Protein AF-A0A1U7DHH0-F1 (afdb_monomer)

Structure (mmCIF, N/CA/C/O backbone):
data_AF-A0A1U7DHH0-F1
#
_entry.id   AF-A0A1U7DHH0-F1
#
loop_
_atom_site.group_PDB
_atom_site.id
_atom_site.type_symbol
_atom_site.label_atom_id
_atom_site.label_alt_id
_atom_site.label_comp_id
_atom_site.label_asym_id
_atom_site.label_entity_id
_atom_site.label_seq_id
_atom_site.pdbx_PDB_ins_code
_atom_site.Cartn_x
_atom_site.Cartn_y
_atom_site.Cartn_z
_atom_site.occupancy
_atom_site.B_iso_or_equiv
_atom_site.auth_seq_id
_atom_site.auth_comp_id
_atom_site.auth_asym_id
_atom_site.auth_atom_id
_atom_site.pdbx_PDB_model_num
ATOM 1 N N . MET A 1 1 ? -44.866 67.183 49.967 1.00 45.03 1 MET A N 1
ATOM 2 C CA . MET A 1 1 ? -45.969 67.149 50.948 1.00 45.03 1 MET A CA 1
ATOM 3 C C . MET A 1 1 ? -46.987 66.141 50.447 1.00 45.03 1 MET A C 1
ATOM 5 O O . MET A 1 1 ? -47.555 66.334 49.383 1.00 45.03 1 MET A O 1
ATOM 9 N N . PHE A 1 2 ? -47.069 65.003 51.132 1.00 46.22 2 PHE A N 1
ATOM 10 C CA . PHE A 1 2 ? -47.990 63.903 50.854 1.00 46.22 2 PHE A CA 1
ATOM 11 C C . PHE A 1 2 ? -49.426 64.317 51.168 1.00 46.22 2 PHE A C 1
ATOM 13 O O . PHE A 1 2 ? -49.644 64.820 52.263 1.00 46.22 2 PHE A O 1
ATOM 20 N N . LEU A 1 3 ? -50.388 63.959 50.316 1.00 52.97 3 LEU A N 1
ATOM 21 C CA . LEU A 1 3 ? -51.712 63.544 50.780 1.00 52.97 3 LEU A CA 1
ATOM 22 C C . LEU A 1 3 ? -52.193 62.348 49.948 1.00 52.97 3 LEU A C 1
ATOM 24 O O . LEU A 1 3 ? -52.544 62.456 48.778 1.00 52.97 3 LEU A O 1
ATOM 28 N N . ARG A 1 4 ? -52.144 61.186 50.604 1.00 50.25 4 ARG A N 1
ATOM 29 C CA . ARG A 1 4 ? -52.955 60.000 50.317 1.00 50.25 4 ARG A CA 1
ATOM 30 C C . ARG A 1 4 ? -54.426 60.328 50.605 1.00 50.25 4 ARG A C 1
ATOM 32 O O . ARG A 1 4 ? -54.656 61.108 51.520 1.00 50.25 4 ARG A O 1
ATOM 39 N N . PHE A 1 5 ? -55.364 59.676 49.913 1.00 51.66 5 PHE A N 1
ATOM 40 C CA . PHE A 1 5 ? -56.615 59.066 50.428 1.00 51.66 5 PHE A CA 1
ATOM 41 C C . PHE A 1 5 ? -57.449 58.591 49.213 1.00 51.66 5 PHE A C 1
ATOM 43 O O . PHE A 1 5 ? -57.842 59.400 48.384 1.00 51.66 5 PHE A O 1
ATOM 50 N N . THR A 1 6 ? -57.372 57.305 48.850 1.00 48.75 6 THR A N 1
ATOM 51 C CA . THR A 1 6 ? -58.311 56.201 49.174 1.00 48.75 6 THR A CA 1
ATOM 52 C C . THR A 1 6 ? -59.672 56.282 48.473 1.00 48.75 6 THR A C 1
ATOM 54 O O . THR A 1 6 ? -60.487 57.160 48.724 1.00 48.75 6 THR A O 1
ATOM 57 N N . ALA A 1 7 ? -59.950 55.272 47.649 1.00 57.22 7 ALA A N 1
ATOM 58 C CA . ALA A 1 7 ? -61.298 54.859 47.276 1.00 57.22 7 ALA A CA 1
ATOM 59 C C . ALA A 1 7 ? -61.337 53.318 47.153 1.00 57.22 7 ALA A C 1
ATOM 61 O O . ALA A 1 7 ? -60.283 52.703 46.972 1.00 57.22 7 ALA A O 1
ATOM 62 N N . PRO A 1 8 ? -62.510 52.694 47.364 1.00 56.22 8 PRO A N 1
ATOM 63 C CA . PRO A 1 8 ? -62.629 51.496 48.188 1.00 56.22 8 PRO A CA 1
ATOM 64 C C . PRO A 1 8 ? -62.749 50.173 47.424 1.00 56.22 8 PRO A C 1
ATOM 66 O O . PRO A 1 8 ? -62.914 50.106 46.210 1.00 56.22 8 PRO A O 1
ATOM 69 N N . ALA A 1 9 ? -62.682 49.121 48.236 1.00 56.12 9 ALA A N 1
ATOM 70 C CA . ALA A 1 9 ? -62.829 47.715 47.922 1.00 56.12 9 ALA A CA 1
ATOM 71 C C . ALA A 1 9 ? -64.117 47.355 47.162 1.00 56.12 9 ALA A C 1
ATOM 73 O O . ALA A 1 9 ? -65.215 47.763 47.534 1.00 56.12 9 ALA A O 1
ATOM 74 N N . GLY A 1 10 ? -63.963 46.460 46.186 1.00 44.56 10 GLY A N 1
ATOM 75 C CA . GLY A 1 10 ? -65.013 45.569 45.707 1.00 44.56 10 GLY A CA 1
ATOM 76 C C . GLY A 1 10 ? -64.486 44.135 45.711 1.00 44.56 10 GLY A C 1
ATOM 77 O O . GLY A 1 10 ? -63.649 43.780 44.886 1.00 44.56 10 GLY A O 1
ATOM 78 N N . THR A 1 11 ? -64.940 43.323 46.664 1.00 58.44 11 THR A N 1
ATOM 79 C CA . THR A 1 11 ? -64.734 41.862 46.710 1.00 58.44 11 THR A CA 1
ATOM 80 C C . THR A 1 11 ? -65.962 41.138 46.109 1.00 58.44 11 THR A C 1
ATOM 82 O O . THR A 1 11 ? -66.977 41.784 45.850 1.00 58.44 11 THR A O 1
ATOM 85 N N . PRO A 1 12 ? -65.892 39.826 45.794 1.00 63.56 12 PRO A N 1
ATOM 86 C CA . PRO A 1 12 ? -66.401 39.233 44.557 1.00 63.56 12 PRO A CA 1
ATOM 87 C C . PRO A 1 12 ? -67.735 38.487 44.773 1.00 63.56 12 PRO A C 1
ATOM 89 O O . PRO A 1 12 ? -68.210 38.382 45.905 1.00 63.56 12 PRO A O 1
ATOM 92 N N . PRO A 1 13 ? -68.318 37.860 43.733 1.00 58.38 13 PRO A N 1
ATOM 93 C CA . PRO A 1 13 ? -68.341 36.395 43.827 1.00 58.38 13 PRO A CA 1
ATOM 94 C C . PRO A 1 13 ? -68.265 35.607 42.502 1.00 58.38 13 PRO A C 1
ATOM 96 O O . PRO A 1 13 ? -68.936 35.888 41.517 1.00 58.38 13 PRO A O 1
ATOM 99 N N . LYS A 1 14 ? -67.485 34.519 42.577 1.00 57.88 14 LYS A N 1
ATOM 100 C CA . LYS A 1 14 ? -67.793 33.128 42.183 1.00 57.88 14 LYS A CA 1
ATOM 101 C C . LYS A 1 14 ? -68.761 32.940 41.003 1.00 57.88 14 LYS A C 1
ATOM 103 O O . LYS A 1 14 ? -69.962 32.761 41.183 1.00 57.88 14 LYS A O 1
ATOM 108 N N . GLY A 1 15 ? -68.191 32.820 39.805 1.00 44.34 15 GLY A N 1
ATOM 109 C CA . GLY A 1 15 ? -68.896 32.440 38.584 1.00 44.34 15 GLY A CA 1
ATOM 110 C C . GLY A 1 15 ? -68.271 31.223 37.908 1.00 44.34 15 GLY A C 1
ATOM 111 O O . GLY A 1 15 ? -67.458 31.370 37.012 1.00 44.34 15 GLY A O 1
ATOM 112 N N . ARG A 1 16 ? -68.698 30.038 38.355 1.00 64.12 16 ARG A N 1
ATOM 113 C CA . ARG A 1 16 ? -68.817 28.777 37.599 1.00 64.12 16 ARG A CA 1
ATOM 114 C C . ARG A 1 16 ? -67.589 28.311 36.808 1.00 64.12 16 ARG A C 1
ATOM 116 O O . ARG A 1 16 ? -67.366 28.687 35.664 1.00 64.12 16 ARG A O 1
ATOM 123 N N . LEU A 1 17 ? -66.918 27.338 37.423 1.00 57.94 17 LEU A N 1
ATOM 124 C CA . LEU A 1 17 ? -66.158 26.265 36.792 1.00 57.94 17 LEU A CA 1
ATOM 125 C C . LEU A 1 17 ? -66.818 25.854 35.457 1.00 57.94 17 LEU A C 1
ATOM 127 O O . LEU A 1 17 ? -67.829 25.154 35.431 1.00 57.94 17 LEU A O 1
ATOM 131 N N . ARG A 1 18 ? -66.271 26.342 34.345 1.00 56.56 18 ARG A N 1
ATOM 132 C CA . ARG A 1 18 ? -66.485 25.765 33.023 1.00 56.56 18 ARG A CA 1
ATOM 133 C C . ARG A 1 18 ? -65.190 25.064 32.688 1.00 56.56 18 ARG A C 1
ATOM 135 O O . ARG A 1 18 ? -64.161 25.698 32.488 1.00 56.56 18 ARG A O 1
ATOM 142 N N . THR A 1 19 ? -65.267 23.746 32.721 1.00 53.94 19 THR A N 1
ATOM 143 C CA . THR A 1 19 ? -64.305 22.798 32.181 1.00 53.94 19 THR A CA 1
ATOM 144 C C . THR A 1 19 ? -63.959 23.179 30.741 1.00 53.94 19 THR A C 1
ATOM 146 O O . THR A 1 19 ? -64.558 22.673 29.797 1.00 53.94 19 THR A O 1
ATOM 149 N N . ALA A 1 20 ? -63.008 24.091 30.554 1.00 49.97 20 ALA A N 1
ATOM 150 C CA . ALA A 1 20 ? -62.253 24.184 29.317 1.00 49.97 20 ALA A CA 1
ATOM 151 C C . ALA A 1 20 ? -61.147 23.137 29.432 1.00 49.97 20 ALA A C 1
ATOM 153 O O . ALA A 1 20 ? -60.025 23.394 29.864 1.00 49.97 20 ALA A O 1
ATOM 154 N N . ALA A 1 21 ? -61.570 21.907 29.168 1.00 51.12 21 ALA A N 1
ATOM 155 C CA . ALA A 1 21 ? -60.711 20.781 28.914 1.00 51.12 21 ALA A CA 1
ATOM 156 C C . ALA A 1 21 ? -59.601 21.178 27.925 1.00 51.12 21 ALA A C 1
ATOM 158 O O . ALA A 1 21 ? -59.876 21.734 26.867 1.00 51.12 21 ALA A O 1
ATOM 159 N N . LEU A 1 22 ? -58.369 20.827 28.297 1.00 54.75 22 LEU A N 1
ATOM 160 C CA . LEU A 1 22 ? -57.349 20.299 27.390 1.00 54.75 22 LEU A CA 1
ATOM 161 C C . LEU A 1 22 ? -57.005 21.172 26.169 1.00 54.75 22 LEU A C 1
ATOM 163 O O . LEU A 1 22 ? -57.346 20.848 25.039 1.00 54.75 22 LEU A O 1
ATOM 167 N N . ALA A 1 23 ? -56.202 22.214 26.381 1.00 49.72 23 ALA A N 1
ATOM 168 C CA . ALA A 1 23 ? -55.365 22.792 25.321 1.00 49.72 23 ALA A CA 1
ATOM 169 C C . ALA A 1 23 ? -53.907 22.967 25.786 1.00 49.72 23 ALA A C 1
ATOM 171 O O . ALA A 1 23 ? -53.238 23.936 25.451 1.00 49.72 23 ALA A O 1
ATOM 172 N N . ALA A 1 24 ? -53.415 22.030 26.598 1.00 52.84 24 ALA A N 1
ATOM 173 C CA . ALA A 1 24 ? -52.029 21.993 27.064 1.00 52.84 24 ALA A CA 1
ATOM 174 C C . ALA A 1 24 ? -51.477 20.565 26.955 1.00 52.84 24 ALA A C 1
ATOM 176 O O . ALA A 1 24 ? -51.037 19.990 27.943 1.00 52.84 24 ALA A O 1
ATOM 177 N N . ALA A 1 25 ? -51.597 19.940 25.780 1.00 54.53 25 ALA A N 1
ATOM 178 C CA . ALA A 1 25 ? -51.195 18.540 25.628 1.00 54.53 25 ALA A CA 1
ATOM 179 C C . ALA A 1 25 ? -50.726 18.137 24.219 1.00 54.53 25 ALA A C 1
ATOM 181 O O . ALA A 1 25 ? -50.877 16.978 23.875 1.00 54.53 25 ALA A O 1
ATOM 182 N N . PHE A 1 26 ? -50.167 19.033 23.393 1.00 52.91 26 PHE A N 1
ATOM 183 C CA . PHE A 1 26 ? -49.566 18.630 22.101 1.00 52.91 26 PHE A CA 1
ATOM 184 C C . PHE A 1 26 ? -48.414 19.546 21.638 1.00 52.91 26 PHE A C 1
ATOM 186 O O . PHE A 1 26 ? -48.310 19.887 20.467 1.00 52.91 26 PHE A O 1
ATOM 193 N N . ALA A 1 27 ? -47.528 19.968 22.545 1.00 53.28 27 ALA A N 1
ATOM 194 C CA . ALA A 1 27 ? -46.330 20.741 22.175 1.00 53.28 27 ALA A CA 1
ATOM 195 C C . ALA A 1 27 ? -45.009 20.091 22.629 1.00 53.28 27 ALA A C 1
ATOM 197 O O . ALA A 1 27 ? -43.993 20.770 22.722 1.00 53.28 27 ALA A O 1
ATOM 198 N N . LEU A 1 28 ? -45.011 18.789 22.939 1.00 55.59 28 LEU A N 1
ATOM 199 C CA . LEU A 1 28 ? -43.830 18.079 23.443 1.00 55.59 28 LEU A CA 1
ATOM 200 C C . LEU A 1 28 ? -43.868 16.594 23.009 1.00 55.59 28 LEU A C 1
ATOM 202 O O . LEU A 1 28 ? -44.179 15.726 23.818 1.00 55.59 28 LEU A O 1
ATOM 206 N N . PRO A 1 29 ? -43.695 16.287 21.707 1.00 49.09 29 PRO A N 1
ATOM 207 C CA . PRO A 1 29 ? -42.546 15.449 21.354 1.00 49.09 29 PRO A CA 1
ATOM 208 C C . PRO A 1 29 ? -42.074 15.728 19.914 1.00 49.09 29 PRO A C 1
ATOM 210 O O . PRO A 1 29 ? -42.371 14.976 18.995 1.00 49.09 29 PRO A O 1
ATOM 213 N N . ALA A 1 30 ? -41.354 16.823 19.686 1.00 52.81 30 ALA A N 1
ATOM 214 C CA . ALA A 1 30 ? -40.707 17.085 18.390 1.00 52.81 30 ALA A CA 1
ATOM 215 C C . ALA A 1 30 ? -39.191 17.316 18.529 1.00 52.81 30 ALA A C 1
ATOM 217 O O . ALA A 1 30 ? -38.559 17.848 17.625 1.00 52.81 30 ALA A O 1
ATOM 218 N N . LEU A 1 31 ? -38.602 16.929 19.669 1.00 53.88 31 LEU A N 1
ATOM 219 C CA . LEU A 1 31 ? -37.204 17.215 20.020 1.00 53.88 31 LEU A CA 1
ATOM 220 C C . LEU A 1 31 ? -36.365 15.948 20.284 1.00 53.88 31 LEU A C 1
ATOM 222 O O . LEU A 1 31 ? -35.416 15.989 21.058 1.00 53.88 31 LEU A O 1
ATOM 226 N N . VAL A 1 32 ? -36.718 14.805 19.684 1.00 59.38 32 VAL A N 1
ATOM 227 C CA . VAL A 1 32 ? -35.949 13.546 19.813 1.00 59.38 32 VAL A CA 1
ATOM 228 C C . VAL A 1 32 ? -35.805 12.867 18.444 1.00 59.38 32 VAL A C 1
ATOM 230 O O . VAL A 1 32 ? -36.127 11.698 18.282 1.00 59.38 32 VAL A O 1
ATOM 233 N N . ALA A 1 33 ? -35.398 13.615 17.415 1.00 59.53 33 ALA A N 1
ATOM 234 C CA . ALA A 1 33 ? -35.238 13.070 16.057 1.00 59.53 33 ALA A CA 1
ATOM 235 C C . ALA A 1 33 ? -33.886 13.393 15.396 1.00 59.53 33 ALA A C 1
ATOM 237 O O . ALA A 1 33 ? -33.727 13.171 14.202 1.00 59.53 33 ALA A O 1
ATOM 238 N N . GLY A 1 34 ? -32.896 13.902 16.134 1.00 60.69 34 GLY A N 1
ATOM 239 C CA . GLY A 1 34 ? -31.612 14.265 15.533 1.00 60.69 34 GLY A CA 1
ATOM 240 C C . GLY A 1 34 ? -30.454 14.144 16.505 1.00 60.69 34 GLY A C 1
ATOM 241 O O . GLY A 1 34 ? -30.115 15.132 17.139 1.00 60.69 34 GLY A O 1
ATOM 242 N N . ALA A 1 35 ? -29.873 12.946 16.633 1.00 60.53 35 ALA A N 1
ATOM 243 C CA . ALA A 1 35 ? -28.523 12.762 17.189 1.00 60.53 35 ALA A CA 1
ATOM 244 C C . ALA A 1 35 ? -27.926 11.350 16.983 1.00 60.53 35 ALA A C 1
ATOM 246 O O . ALA A 1 35 ? -26.989 10.994 17.687 1.00 60.53 35 ALA A O 1
ATOM 247 N N . PHE A 1 36 ? -28.410 10.527 16.045 1.00 60.41 36 PHE A N 1
ATOM 248 C CA . PHE A 1 36 ? -27.700 9.288 15.682 1.00 60.41 36 PHE A CA 1
ATOM 249 C C . PHE A 1 36 ? -26.720 9.561 14.532 1.00 60.41 36 PHE A C 1
ATOM 251 O O . PHE A 1 36 ? -26.850 9.024 13.439 1.00 60.41 36 PHE A O 1
ATOM 258 N N . ALA A 1 37 ? -25.747 10.440 14.775 1.00 61.47 37 ALA A N 1
ATOM 259 C CA . ALA A 1 37 ? -24.496 10.430 14.027 1.00 61.47 37 ALA A CA 1
ATOM 260 C C . ALA A 1 37 ? -23.513 9.627 14.884 1.00 61.47 37 ALA A C 1
ATOM 262 O O . ALA A 1 37 ? -22.928 10.155 15.829 1.00 61.47 37 ALA A O 1
ATOM 263 N N . GLY A 1 38 ? -23.437 8.317 14.638 1.00 63.62 38 GLY A N 1
ATOM 264 C CA . GLY A 1 38 ? -22.394 7.489 15.237 1.00 63.62 38 GLY A CA 1
ATOM 265 C C . GLY A 1 38 ? -21.012 7.964 14.772 1.00 63.62 38 GLY A C 1
ATOM 266 O O . GLY A 1 38 ? -20.922 8.619 13.730 1.00 63.62 38 GLY A O 1
ATOM 267 N N . PRO A 1 39 ? -19.939 7.676 15.526 1.00 60.75 39 PRO A N 1
ATOM 268 C CA . PRO A 1 39 ? -18.590 7.959 15.057 1.00 60.75 39 PRO A CA 1
ATOM 269 C C . PRO A 1 39 ? -18.374 7.246 13.718 1.00 60.75 39 PRO A C 1
ATOM 271 O O . PRO A 1 39 ? -18.567 6.034 13.630 1.00 60.75 39 PRO A O 1
ATOM 274 N N . ALA A 1 40 ? -18.010 8.000 12.678 1.00 67.12 40 ALA A N 1
ATOM 275 C CA . ALA A 1 40 ? -17.499 7.409 11.451 1.00 67.12 40 ALA A CA 1
ATOM 276 C C . ALA A 1 40 ? -16.214 6.664 11.828 1.00 67.12 40 ALA A C 1
ATOM 278 O O . ALA A 1 40 ? -15.296 7.265 12.389 1.00 67.12 40 ALA A O 1
ATOM 279 N N . ALA A 1 41 ? -16.196 5.347 11.628 1.00 70.12 41 ALA A N 1
ATOM 280 C CA . ALA A 1 41 ? -14.979 4.575 11.799 1.00 70.12 41 ALA A CA 1
ATOM 281 C C . ALA A 1 41 ? -13.964 5.058 10.758 1.00 70.12 41 ALA A C 1
ATOM 283 O O . ALA A 1 41 ? -14.327 5.236 9.597 1.00 70.12 41 ALA A O 1
ATOM 284 N N . ALA A 1 42 ? -12.728 5.294 11.197 1.00 76.94 42 ALA A N 1
ATOM 285 C CA . ALA A 1 42 ? -11.645 5.687 10.311 1.00 76.94 42 ALA A CA 1
ATOM 286 C C . ALA A 1 42 ? -11.429 4.610 9.237 1.00 76.94 42 ALA A C 1
ATOM 288 O O . ALA A 1 42 ? -11.314 3.424 9.567 1.00 76.94 42 ALA A O 1
ATOM 289 N N . GLU A 1 43 ? -11.388 5.008 7.969 1.00 88.69 43 GLU A N 1
ATOM 290 C CA . GLU A 1 43 ? -11.302 4.084 6.842 1.00 88.69 43 GLU A CA 1
ATOM 291 C C . GLU A 1 43 ? -9.847 3.648 6.631 1.00 88.69 43 GLU A C 1
ATOM 293 O O . GLU A 1 43 ? -8.977 4.459 6.297 1.00 88.69 43 GLU A O 1
ATOM 298 N N . ILE A 1 44 ? -9.584 2.352 6.826 1.00 96.19 44 ILE A N 1
ATOM 299 C CA . ILE A 1 44 ? -8.302 1.723 6.500 1.00 96.19 44 ILE A CA 1
ATOM 300 C C . ILE A 1 44 ? -8.347 1.218 5.062 1.00 96.19 44 ILE A C 1
ATOM 302 O O . ILE A 1 44 ? -9.276 0.518 4.672 1.00 96.19 44 ILE A O 1
ATOM 306 N N . ASN A 1 45 ? -7.323 1.538 4.276 1.00 97.56 45 ASN A N 1
ATOM 307 C CA . ASN A 1 45 ? -7.153 0.995 2.930 1.00 97.56 45 ASN A CA 1
ATOM 308 C C . ASN A 1 45 ? -5.672 0.858 2.564 1.00 97.56 45 ASN A C 1
ATOM 310 O O . ASN A 1 45 ? -4.803 1.520 3.140 1.00 97.56 45 ASN A O 1
ATOM 314 N N . LEU A 1 46 ? -5.387 -0.011 1.594 1.00 98.62 46 LEU A N 1
ATOM 315 C CA . LEU A 1 46 ? -4.073 -0.131 0.974 1.00 98.62 46 LEU A CA 1
ATOM 316 C C . LEU A 1 46 ? -4.091 0.584 -0.382 1.00 98.62 46 LEU A C 1
ATOM 318 O O . LEU A 1 46 ? -4.567 0.050 -1.383 1.00 98.62 46 LEU A O 1
ATOM 322 N N . ALA A 1 47 ? -3.544 1.793 -0.425 1.00 98.44 47 ALA A N 1
ATOM 323 C CA . ALA A 1 47 ? -3.408 2.570 -1.647 1.00 98.44 47 ALA A CA 1
ATOM 324 C C . ALA A 1 47 ? -2.218 2.063 -2.481 1.00 98.44 47 ALA A C 1
ATOM 326 O O . ALA A 1 47 ? -1.066 2.229 -2.086 1.00 98.44 47 ALA A O 1
ATOM 327 N N . MET A 1 48 ? -2.473 1.470 -3.646 1.00 98.62 48 MET A N 1
ATOM 328 C CA . MET A 1 48 ? -1.452 1.133 -4.639 1.00 98.62 48 MET A CA 1
ATOM 329 C C . MET A 1 48 ? -1.324 2.263 -5.659 1.00 98.62 48 MET A C 1
ATO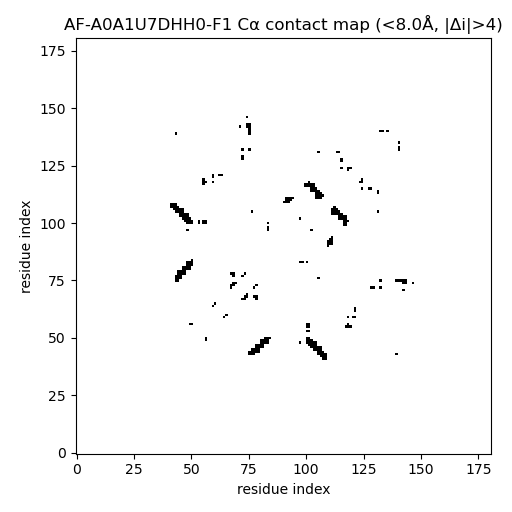M 331 O O . MET A 1 48 ? -2.228 2.498 -6.460 1.00 98.62 48 MET A O 1
ATOM 335 N N . PHE A 1 49 ? -0.177 2.932 -5.650 1.00 98.50 49 PHE A N 1
ATOM 336 C CA . PHE A 1 49 ? 0.219 3.878 -6.684 1.00 98.50 49 PHE A CA 1
ATOM 337 C C . PHE A 1 49 ? 0.959 3.136 -7.795 1.00 98.50 49 PHE A C 1
ATOM 339 O O . PHE A 1 49 ? 1.970 2.467 -7.548 1.00 98.50 49 PHE A O 1
ATOM 346 N N . GLU A 1 50 ? 0.446 3.254 -9.012 1.00 98.25 50 GLU A N 1
ATOM 347 C CA . GLU A 1 50 ? 0.956 2.584 -10.204 1.00 98.25 50 GLU A CA 1
ATOM 348 C C . GLU A 1 50 ? 1.040 3.542 -11.396 1.00 98.25 50 GLU A C 1
ATOM 350 O O . GLU A 1 50 ? 0.612 4.692 -11.329 1.00 98.25 50 GLU A O 1
ATOM 355 N N . GLU A 1 51 ? 1.636 3.072 -12.488 1.00 97.38 51 GLU A N 1
ATOM 356 C CA . GLU A 1 51 ? 1.724 3.808 -13.747 1.00 97.38 51 GLU A CA 1
ATOM 357 C C . GLU A 1 51 ? 1.606 2.855 -14.936 1.00 97.38 51 GLU A C 1
ATOM 359 O O . GLU A 1 51 ? 1.836 1.645 -14.827 1.00 97.38 51 GLU A O 1
ATOM 364 N N . HIS A 1 52 ? 1.278 3.408 -16.101 1.00 96.25 52 HIS A N 1
ATOM 365 C CA . HIS A 1 52 ? 1.216 2.635 -17.333 1.00 96.25 52 HIS A CA 1
ATOM 366 C C . HIS A 1 52 ? 2.603 2.110 -17.752 1.00 96.25 52 HIS A C 1
ATOM 368 O O . HIS A 1 52 ? 3.586 2.846 -17.736 1.00 96.25 52 HIS A O 1
ATOM 374 N N . GLY A 1 53 ? 2.677 0.842 -18.172 1.00 96.44 53 GLY A N 1
ATOM 375 C CA . GLY A 1 53 ? 3.926 0.194 -18.600 1.00 96.44 53 GLY A CA 1
ATOM 376 C C . GLY A 1 53 ? 4.810 -0.319 -17.454 1.00 96.44 53 GLY A C 1
ATOM 377 O O . GLY A 1 53 ? 5.928 -0.780 -17.692 1.00 96.44 53 GLY A O 1
ATOM 378 N N . CYS A 1 54 ? 4.326 -0.265 -16.212 1.00 97.62 54 CYS A N 1
ATOM 379 C CA . CYS A 1 54 ? 5.025 -0.788 -15.044 1.00 97.62 54 CYS A CA 1
ATOM 380 C C . CYS A 1 54 ? 4.978 -2.327 -14.993 1.00 97.62 54 CYS A C 1
ATOM 382 O O . CYS A 1 54 ? 4.026 -2.930 -14.494 1.00 97.62 54 CYS A O 1
ATOM 384 N N . VAL A 1 55 ? 6.061 -2.975 -15.429 1.00 98.12 55 VAL A N 1
ATOM 385 C CA . VAL A 1 55 ? 6.194 -4.448 -15.425 1.00 98.12 55 VAL A CA 1
ATOM 386 C C . VAL A 1 55 ? 6.027 -5.076 -14.034 1.00 98.12 55 VAL A C 1
ATOM 388 O O . VAL A 1 55 ? 5.515 -6.186 -13.901 1.00 98.12 55 VAL A O 1
ATOM 391 N N . TRP A 1 56 ? 6.425 -4.369 -12.973 1.00 98.31 56 TRP A N 1
ATOM 392 C CA . TRP A 1 56 ? 6.284 -4.849 -11.593 1.00 98.31 56 TRP A CA 1
ATOM 393 C C . TRP A 1 56 ? 4.849 -4.733 -11.076 1.00 98.31 56 TRP A C 1
ATOM 395 O O . TRP A 1 56 ? 4.403 -5.586 -10.310 1.00 98.31 56 TRP A O 1
ATOM 405 N N . CYS A 1 57 ? 4.113 -3.721 -11.535 1.00 98.50 57 CYS A N 1
ATOM 406 C CA . CYS A 1 57 ? 2.696 -3.543 -11.245 1.00 98.50 57 CYS A CA 1
ATOM 407 C C . CYS A 1 57 ? 1.897 -4.660 -11.920 1.00 98.50 57 CYS A C 1
ATOM 409 O O . CYS A 1 57 ? 1.092 -5.320 -11.271 1.00 98.50 57 CYS A O 1
ATOM 411 N N . GLU A 1 58 ? 2.190 -4.950 -13.193 1.00 98.44 58 GLU A N 1
ATOM 412 C CA . GLU A 1 58 ? 1.600 -6.078 -13.923 1.00 98.44 58 GLU A CA 1
ATOM 413 C C . GLU A 1 58 ? 1.879 -7.418 -13.237 1.00 98.44 58 GLU A C 1
ATOM 415 O O . GLU A 1 58 ? 0.973 -8.243 -13.096 1.00 98.44 58 GLU A O 1
ATOM 420 N N . LYS A 1 59 ? 3.112 -7.622 -12.757 1.00 98.56 59 LYS A N 1
ATOM 421 C CA . LYS A 1 59 ? 3.475 -8.825 -12.005 1.00 98.56 59 LYS A CA 1
ATOM 422 C C . LYS A 1 59 ? 2.637 -8.965 -10.729 1.00 98.56 59 LYS A C 1
ATOM 424 O O . LYS A 1 59 ? 2.016 -10.008 -10.538 1.00 98.56 59 LYS A O 1
ATOM 429 N N . TRP A 1 60 ? 2.548 -7.914 -9.909 1.00 98.69 60 TRP A N 1
ATOM 430 C CA . TRP A 1 60 ? 1.707 -7.923 -8.703 1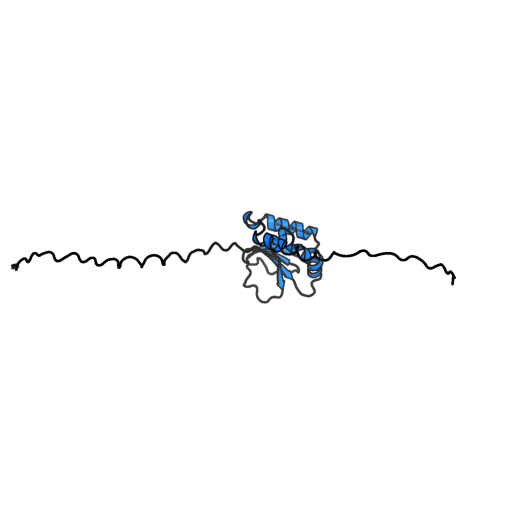.00 98.69 60 TRP A CA 1
ATOM 431 C C . TRP A 1 60 ? 0.229 -8.161 -9.043 1.00 98.69 60 TRP A C 1
ATOM 433 O O . TRP A 1 60 ? -0.440 -8.966 -8.398 1.00 98.69 60 TRP A O 1
ATOM 443 N N . ASN A 1 61 ? -0.279 -7.514 -10.096 1.00 98.44 61 ASN A N 1
ATOM 444 C CA . ASN A 1 61 ? -1.665 -7.649 -10.553 1.00 98.44 61 ASN A CA 1
ATOM 445 C C . ASN A 1 61 ? -1.997 -9.066 -11.032 1.00 98.44 61 ASN A C 1
ATOM 447 O O . ASN A 1 61 ? -3.152 -9.472 -10.952 1.00 98.44 61 ASN A O 1
ATOM 451 N N . LYS A 1 62 ? -1.007 -9.816 -11.522 1.00 98.44 62 LYS A N 1
ATOM 452 C CA . LYS A 1 62 ? -1.164 -11.215 -11.927 1.00 98.44 62 LYS A CA 1
ATOM 453 C C . LYS A 1 62 ? -1.075 -12.178 -10.742 1.00 98.44 62 LYS A C 1
ATOM 455 O O . LYS A 1 62 ? -1.832 -13.142 -10.700 1.00 98.44 62 LYS A O 1
ATOM 460 N N . GLU A 1 63 ? -0.130 -11.946 -9.836 1.00 98.12 63 GLU A N 1
ATOM 461 C CA . GLU A 1 63 ? 0.193 -12.867 -8.739 1.00 98.12 63 GLU A CA 1
ATOM 462 C C . GLU A 1 63 ? -0.735 -12.665 -7.530 1.00 98.12 63 GLU A C 1
ATOM 464 O O . GLU A 1 63 ? -1.316 -13.625 -7.032 1.00 98.12 63 GLU A O 1
ATOM 469 N N . ILE A 1 64 ? -0.940 -11.416 -7.103 1.00 98.56 64 ILE A N 1
ATOM 470 C CA . ILE A 1 64 ? -1.628 -11.070 -5.848 1.00 98.56 64 ILE A CA 1
ATOM 471 C C . ILE A 1 64 ? -3.009 -10.470 -6.092 1.00 98.56 64 ILE A C 1
ATOM 473 O O . ILE A 1 64 ? -3.969 -10.816 -5.404 1.00 98.56 64 ILE A O 1
ATOM 477 N N . GLY A 1 65 ? -3.134 -9.588 -7.088 1.00 98.12 65 GLY A N 1
ATOM 478 C CA . GLY A 1 65 ? -4.372 -8.857 -7.380 1.00 98.12 65 GLY A CA 1
ATOM 479 C C . GLY A 1 65 ? -5.662 -9.700 -7.354 1.00 98.12 65 GLY A C 1
ATOM 480 O O . GLY A 1 65 ? -6.620 -9.282 -6.701 1.00 98.12 65 GLY A O 1
ATOM 481 N N . PRO A 1 66 ? -5.715 -10.897 -7.978 1.00 98.19 66 PRO A N 1
ATOM 482 C CA . PRO A 1 66 ? -6.933 -11.706 -8.038 1.00 98.19 66 PRO A CA 1
ATOM 483 C C . PRO A 1 66 ? -7.330 -12.334 -6.696 1.00 98.19 66 PRO A C 1
ATOM 485 O O . PRO A 1 66 ? -8.503 -12.662 -6.496 1.00 98.19 66 PRO A O 1
ATOM 488 N N . ILE A 1 67 ? -6.367 -12.529 -5.790 1.00 97.81 67 ILE A N 1
ATOM 489 C CA . ILE A 1 67 ? -6.583 -13.182 -4.492 1.00 97.81 67 ILE A CA 1
ATOM 490 C C . ILE A 1 67 ? -6.659 -12.191 -3.331 1.00 97.81 67 ILE A C 1
ATOM 492 O O . ILE A 1 67 ? -7.228 -12.538 -2.303 1.00 97.81 67 ILE A O 1
ATOM 496 N N . TYR A 1 68 ? -6.150 -10.967 -3.496 1.00 98.25 68 TYR A N 1
ATOM 497 C CA . TYR A 1 68 ? -5.974 -9.999 -2.412 1.00 98.25 68 TYR A CA 1
ATOM 498 C C . TYR A 1 68 ? -7.237 -9.786 -1.565 1.00 98.25 68 TYR A C 1
ATOM 500 O O . TYR A 1 68 ? -7.212 -9.992 -0.360 1.00 98.25 68 TYR A O 1
ATOM 508 N N . HIS A 1 69 ? -8.373 -9.474 -2.195 1.00 96.94 69 HIS A N 1
ATOM 509 C CA . HIS A 1 69 ? -9.647 -9.222 -1.501 1.00 96.94 69 HIS A CA 1
ATOM 510 C C . HIS A 1 69 ? -10.201 -10.432 -0.724 1.00 96.94 69 HIS A C 1
ATOM 512 O O . HIS A 1 69 ? -11.132 -10.288 0.065 1.00 96.94 69 HIS A O 1
ATOM 518 N N . LYS A 1 70 ? -9.668 -11.636 -0.962 1.00 96.38 70 LYS A N 1
ATOM 519 C CA . LYS A 1 70 ? -10.096 -12.873 -0.294 1.00 96.38 70 LYS A CA 1
ATOM 520 C C . LYS A 1 70 ? -9.293 -13.147 0.975 1.00 96.38 70 LYS A C 1
ATOM 522 O O . LYS A 1 70 ? -9.750 -13.935 1.807 1.00 96.38 70 LYS A O 1
ATOM 527 N N . THR A 1 71 ? -8.118 -12.534 1.119 1.00 96.50 71 THR A N 1
ATOM 528 C CA . THR A 1 71 ? -7.259 -12.715 2.293 1.00 96.50 71 THR A CA 1
ATOM 529 C C . THR A 1 71 ? -7.752 -11.869 3.458 1.00 96.50 71 THR A C 1
ATOM 531 O O . THR A 1 71 ? -8.569 -10.963 3.288 1.00 96.50 71 THR A O 1
ATOM 534 N N . ASP A 1 72 ? -7.279 -12.166 4.662 1.00 95.94 72 ASP A N 1
ATOM 535 C CA . ASP A 1 72 ? -7.654 -11.378 5.834 1.00 95.94 72 ASP A CA 1
ATOM 536 C C . ASP A 1 72 ? -7.006 -9.990 5.786 1.00 95.94 72 ASP A C 1
ATOM 538 O O . ASP A 1 72 ? -7.659 -8.999 6.109 1.00 95.94 72 ASP A O 1
ATOM 542 N N . GLU A 1 73 ? -5.783 -9.881 5.257 1.00 96.81 73 GLU A N 1
ATOM 543 C CA . GLU A 1 73 ? -5.122 -8.598 5.015 1.00 96.81 73 GLU A CA 1
ATOM 544 C C . GLU A 1 73 ? -5.917 -7.722 4.046 1.00 96.81 73 GLU A C 1
ATOM 546 O O . GLU A 1 73 ? -6.083 -6.534 4.310 1.00 96.81 73 GLU A O 1
ATOM 551 N N . GLY A 1 74 ? -6.432 -8.289 2.949 1.00 96.94 74 GLY A N 1
ATOM 552 C CA . GLY A 1 74 ? -7.221 -7.528 1.980 1.00 96.94 74 GLY A CA 1
ATOM 553 C C . GLY A 1 74 ? -8.616 -7.147 2.472 1.00 96.94 74 GLY A C 1
ATOM 554 O O . GLY A 1 74 ? -9.178 -6.172 1.980 1.00 96.94 74 GLY A O 1
ATOM 555 N N . LYS A 1 75 ? -9.162 -7.863 3.462 1.00 95.75 75 LYS A N 1
ATOM 556 C CA . LYS A 1 75 ? -10.394 -7.458 4.159 1.00 95.75 75 LYS A CA 1
ATOM 557 C C . LYS A 1 75 ? -10.143 -6.339 5.170 1.00 95.75 75 LYS A C 1
ATOM 559 O O . LYS A 1 75 ? -11.003 -5.484 5.343 1.00 95.75 75 LYS A O 1
ATOM 564 N N . ILE A 1 76 ? -8.990 -6.359 5.843 1.00 96.06 76 ILE A N 1
ATOM 565 C CA . ILE A 1 76 ? -8.582 -5.321 6.803 1.00 96.06 76 ILE A CA 1
ATOM 566 C C . ILE A 1 76 ? -8.190 -4.030 6.076 1.00 96.06 76 ILE A C 1
ATOM 568 O O . ILE A 1 76 ? -8.548 -2.942 6.516 1.00 96.06 76 ILE A O 1
ATOM 572 N N . ALA A 1 77 ? -7.455 -4.146 4.971 1.00 97.38 77 ALA A N 1
ATOM 573 C CA . ALA A 1 77 ? -6.981 -3.021 4.178 1.00 97.38 77 ALA A CA 1
ATOM 574 C C . ALA A 1 77 ? -7.371 -3.193 2.700 1.00 97.38 77 ALA A C 1
ATOM 576 O O . ALA A 1 77 ? -6.527 -3.555 1.883 1.00 97.38 77 ALA A O 1
ATOM 577 N N . PRO A 1 78 ? -8.632 -2.921 2.323 1.00 97.31 78 PRO A N 1
ATOM 578 C CA . PRO A 1 78 ? -9.075 -2.997 0.935 1.00 97.31 78 PRO A CA 1
ATOM 579 C C . PRO A 1 78 ? -8.165 -2.215 -0.019 1.00 97.31 78 PRO A C 1
ATOM 581 O O . PRO A 1 78 ? -7.698 -1.117 0.294 1.00 97.31 78 PRO A O 1
ATOM 584 N N . LEU A 1 79 ? -7.895 -2.792 -1.192 1.00 98.31 79 LEU A N 1
ATOM 585 C CA . LEU A 1 79 ? -6.990 -2.196 -2.172 1.00 98.31 79 LEU A CA 1
ATOM 586 C C . LEU A 1 79 ? -7.678 -1.055 -2.925 1.00 98.31 79 LEU A C 1
ATOM 588 O O . LEU A 1 79 ? -8.725 -1.262 -3.538 1.00 98.31 79 LEU A O 1
ATOM 592 N N . VAL A 1 80 ? -7.029 0.105 -2.986 1.00 97.69 80 VAL A N 1
ATOM 593 C CA . VAL A 1 80 ? -7.451 1.234 -3.827 1.00 97.69 80 VAL A CA 1
ATOM 594 C C . VAL A 1 80 ? -6.302 1.635 -4.742 1.00 97.69 80 VAL A C 1
ATOM 596 O O . VAL A 1 80 ? -5.150 1.649 -4.322 1.00 97.69 80 VAL A O 1
ATOM 599 N N . ARG A 1 81 ? -6.591 1.936 -6.009 1.00 97.75 81 ARG A N 1
ATOM 600 C CA . ARG A 1 81 ? -5.568 2.190 -7.033 1.00 97.75 81 ARG A CA 1
ATOM 601 C C . ARG A 1 81 ? -5.524 3.648 -7.437 1.00 97.75 81 ARG A C 1
ATOM 603 O O . ARG A 1 81 ? -6.568 4.262 -7.646 1.00 97.75 81 ARG A O 1
ATOM 610 N N . TYR A 1 82 ? -4.313 4.161 -7.612 1.00 97.56 82 TYR A N 1
ATOM 611 C CA . TYR A 1 82 ? -4.060 5.535 -8.022 1.00 97.56 82 TYR A CA 1
ATOM 612 C C . TYR A 1 82 ? -2.953 5.596 -9.073 1.00 97.56 82 TYR A C 1
ATOM 614 O O . TYR A 1 82 ? -1.998 4.823 -9.033 1.00 97.56 82 TYR A O 1
ATOM 622 N N . ASP A 1 83 ? -3.064 6.556 -9.989 1.00 96.50 83 ASP A N 1
ATOM 623 C CA . ASP A 1 83 ? -1.985 6.890 -10.916 1.00 96.50 83 ASP A CA 1
ATOM 624 C C . ASP A 1 83 ? -0.956 7.779 -10.202 1.00 96.50 83 ASP A C 1
ATOM 626 O O . ASP A 1 83 ? -1.298 8.838 -9.662 1.00 96.50 83 ASP A O 1
ATOM 630 N N . VAL A 1 84 ? 0.312 7.366 -10.210 1.00 96.19 84 VAL A N 1
ATOM 631 C CA . VAL A 1 84 ? 1.425 8.137 -9.638 1.00 96.19 84 VAL A CA 1
ATOM 632 C C . VAL A 1 84 ? 1.583 9.514 -10.307 1.00 96.19 84 VAL A C 1
ATOM 634 O O . VAL A 1 84 ? 2.012 10.478 -9.664 1.00 96.19 84 VAL A O 1
ATOM 637 N N . HIS A 1 85 ? 1.172 9.647 -11.569 1.00 94.75 85 HIS A N 1
ATOM 638 C CA . HIS A 1 85 ? 1.250 10.885 -12.347 1.00 94.75 85 HIS A CA 1
ATOM 639 C C . HIS A 1 85 ? 0.029 11.796 -12.173 1.00 94.75 85 HIS A C 1
ATOM 641 O O . HIS A 1 85 ? -0.051 12.832 -12.838 1.00 94.75 85 HIS A O 1
ATOM 647 N N . SER A 1 86 ? -0.908 11.456 -11.275 1.00 91.88 86 SER A N 1
ATOM 648 C CA . SER A 1 86 ? -2.040 12.329 -10.945 1.00 91.88 86 SER A CA 1
ATOM 649 C C . SER A 1 86 ? -1.569 13.745 -10.597 1.00 91.88 86 SER A C 1
ATOM 651 O O . SER A 1 86 ? -0.592 13.960 -9.876 1.00 91.88 86 SER A O 1
ATOM 653 N N . THR A 1 87 ? -2.284 14.753 -11.088 1.00 89.00 87 THR A N 1
ATOM 654 C CA . THR A 1 87 ? -1.988 16.149 -10.748 1.00 89.00 87 THR A CA 1
ATOM 655 C C . THR A 1 87 ? -2.499 16.531 -9.363 1.00 89.00 87 THR A C 1
ATOM 657 O O . THR A 1 87 ? -1.992 17.489 -8.779 1.00 89.00 87 THR A O 1
ATOM 660 N N . ASP A 1 88 ? -3.477 15.789 -8.837 1.00 92.06 88 ASP A N 1
ATOM 661 C CA . ASP A 1 88 ? -4.124 16.075 -7.560 1.00 92.06 88 ASP A CA 1
ATOM 662 C C . ASP A 1 88 ? -3.803 15.007 -6.508 1.00 92.06 88 ASP A C 1
ATOM 664 O O . ASP A 1 88 ? -4.062 13.814 -6.684 1.00 92.06 88 ASP A O 1
ATOM 668 N N . TYR A 1 89 ? -3.218 15.487 -5.414 1.00 93.19 89 TYR A N 1
ATOM 669 C CA . TYR A 1 89 ? -2.855 14.742 -4.210 1.00 93.19 89 TYR A CA 1
ATOM 670 C C . TYR A 1 89 ? -3.445 15.405 -2.957 1.00 93.19 89 TYR A C 1
ATOM 672 O O . TYR A 1 89 ? -3.055 15.066 -1.843 1.00 93.19 89 TYR A O 1
ATOM 680 N N . SER A 1 90 ? -4.335 16.389 -3.120 1.00 93.50 90 SER A N 1
ATOM 681 C CA . SER A 1 90 ? -4.864 17.193 -2.014 1.00 93.50 90 SER A CA 1
ATOM 682 C C . SER A 1 90 ? -5.672 16.373 -1.010 1.00 93.50 90 SER A C 1
ATOM 684 O O . SER A 1 90 ? -5.735 16.750 0.157 1.00 93.50 90 SER A O 1
ATOM 686 N N . GLN A 1 91 ? -6.216 15.229 -1.434 1.00 90.94 91 GLN A N 1
ATOM 687 C CA . GLN A 1 91 ? -6.889 14.274 -0.555 1.00 90.94 91 GLN A CA 1
ATOM 688 C C . GLN A 1 91 ? -5.948 13.459 0.351 1.00 90.94 91 GLN A C 1
ATOM 690 O O . GLN A 1 91 ? -6.441 12.705 1.185 1.00 90.94 91 GLN A O 1
ATOM 695 N N . PHE A 1 92 ? -4.621 13.556 0.188 1.00 95.69 92 PHE A N 1
ATOM 696 C CA . PHE A 1 92 ? -3.676 12.713 0.919 1.00 95.69 92 PHE A CA 1
ATOM 697 C C . PHE A 1 92 ? -2.726 13.499 1.826 1.00 95.69 92 PHE A C 1
ATOM 699 O O . PHE A 1 92 ? -2.046 14.433 1.397 1.00 95.69 92 PHE A O 1
ATOM 706 N N . GLU A 1 93 ? -2.551 13.008 3.049 1.00 97.31 93 GLU A N 1
ATOM 707 C CA . GLU A 1 93 ? -1.461 13.396 3.946 1.00 97.31 93 GLU A CA 1
ATOM 708 C C . GLU A 1 93 ? -0.311 12.376 3.839 1.00 97.31 93 GLU A C 1
ATOM 710 O O . GLU A 1 93 ? -0.096 11.545 4.727 1.00 97.31 93 GLU A O 1
ATOM 715 N N . LEU A 1 94 ? 0.419 12.406 2.716 1.00 97.06 94 LEU A N 1
ATOM 716 C CA . LEU A 1 94 ? 1.576 11.530 2.484 1.00 97.06 94 LEU A CA 1
ATOM 717 C C . LEU A 1 94 ? 2.854 12.088 3.121 1.00 97.06 94 LEU A C 1
ATOM 719 O O . LEU A 1 94 ? 3.108 13.294 3.096 1.00 97.06 94 LEU A O 1
ATOM 723 N N . LYS A 1 95 ? 3.728 11.197 3.600 1.00 97.44 95 LYS A N 1
ATOM 724 C CA . LYS A 1 95 ? 5.071 11.559 4.095 1.00 97.44 95 LYS A CA 1
ATOM 725 C C . LYS A 1 95 ? 5.978 12.055 2.967 1.00 97.44 95 LYS A C 1
ATOM 727 O O . LYS A 1 95 ? 6.847 12.897 3.182 1.00 97.44 95 LYS A O 1
ATOM 732 N N . SER A 1 96 ? 5.784 11.518 1.766 1.00 96.31 96 SER A N 1
ATOM 733 C CA . SER A 1 96 ? 6.434 11.939 0.524 1.00 96.31 96 SER A CA 1
ATOM 734 C C . SER A 1 96 ? 5.619 11.461 -0.677 1.00 96.31 96 SER A C 1
ATOM 736 O O . SER A 1 96 ? 4.825 10.525 -0.559 1.00 96.31 96 SER A O 1
ATOM 738 N N . ARG A 1 97 ? 5.821 12.063 -1.855 1.00 95.88 97 ARG A N 1
ATOM 739 C CA . ARG A 1 97 ? 5.219 11.520 -3.079 1.00 95.88 97 ARG A CA 1
ATOM 740 C C . ARG A 1 97 ? 5.797 10.133 -3.404 1.00 95.88 97 ARG A C 1
ATOM 742 O O . ARG A 1 97 ? 6.994 9.927 -3.191 1.00 95.88 97 ARG A O 1
A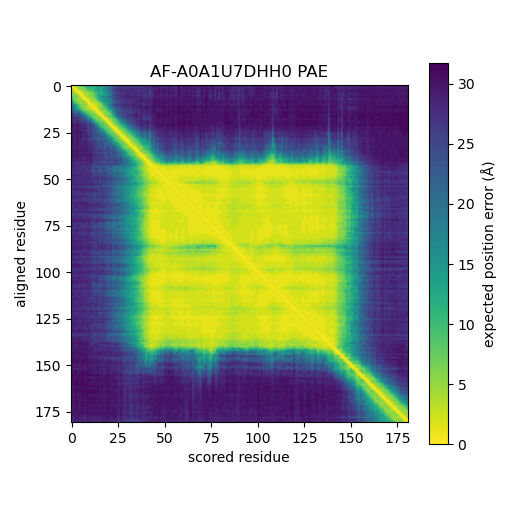TOM 749 N N . PRO A 1 98 ? 4.980 9.196 -3.911 1.00 95.81 98 PRO A N 1
ATOM 750 C CA . PRO A 1 98 ? 5.484 7.951 -4.467 1.00 95.81 98 PRO A CA 1
ATOM 751 C C . PRO A 1 98 ? 6.232 8.251 -5.771 1.00 95.81 98 PRO A C 1
ATOM 753 O O . PRO A 1 98 ? 5.700 8.910 -6.657 1.00 95.81 98 PRO A O 1
ATOM 756 N N . TYR A 1 99 ? 7.482 7.799 -5.869 1.00 93.25 99 TYR A N 1
ATOM 757 C CA . TYR A 1 99 ? 8.309 7.926 -7.081 1.00 93.25 99 TYR A CA 1
ATOM 758 C C . TYR A 1 99 ? 8.626 6.572 -7.726 1.00 93.25 99 TYR A C 1
ATOM 760 O O . TYR A 1 99 ? 9.136 6.530 -8.842 1.00 93.25 99 TYR A O 1
ATOM 768 N N . PHE A 1 100 ? 8.343 5.474 -7.024 1.00 94.69 100 PHE A N 1
ATOM 769 C CA . PHE A 1 100 ? 8.565 4.110 -7.489 1.00 94.69 100 PHE A CA 1
ATOM 770 C C . PHE A 1 100 ? 7.227 3.399 -7.666 1.00 94.69 100 PHE A C 1
ATOM 772 O O . PHE A 1 100 ? 6.287 3.632 -6.905 1.00 94.69 100 PHE A O 1
ATOM 779 N N . THR A 1 101 ? 7.144 2.514 -8.651 1.00 97.75 101 THR A N 1
ATOM 780 C CA . THR A 1 101 ? 5.926 1.771 -8.971 1.00 97.75 101 THR A CA 1
ATOM 781 C C . THR A 1 101 ? 6.200 0.256 -8.951 1.00 97.75 101 THR A C 1
ATOM 783 O O . THR A 1 101 ? 7.237 -0.196 -9.450 1.00 97.75 101 THR A O 1
ATOM 786 N N . PRO A 1 102 ? 5.311 -0.559 -8.348 1.00 98.44 102 PRO A N 1
ATOM 787 C CA . PRO A 1 102 ? 4.189 -0.146 -7.502 1.00 98.44 102 PRO A CA 1
ATOM 788 C C . PRO A 1 102 ? 4.666 0.382 -6.135 1.00 98.44 102 PRO A C 1
ATOM 790 O O . PRO A 1 102 ? 5.638 -0.128 -5.582 1.00 98.44 102 PRO A O 1
ATOM 793 N N . THR A 1 103 ? 3.970 1.366 -5.564 1.00 98.81 103 THR A N 1
ATOM 794 C CA . THR A 1 103 ? 4.104 1.724 -4.137 1.00 98.81 103 THR A CA 1
ATOM 795 C C . THR A 1 103 ? 2.790 1.435 -3.430 1.00 98.81 103 THR A C 1
ATOM 797 O O . THR A 1 103 ? 1.750 1.930 -3.854 1.00 98.81 103 THR A O 1
ATOM 800 N N . PHE A 1 104 ? 2.834 0.672 -2.341 1.00 98.75 104 PHE A N 1
ATOM 801 C CA . PHE A 1 104 ? 1.671 0.349 -1.517 1.00 98.75 104 PHE A CA 1
ATOM 802 C C . PHE A 1 104 ? 1.728 1.162 -0.235 1.00 98.75 104 PHE A C 1
ATOM 804 O O . PHE A 1 104 ? 2.686 1.029 0.523 1.00 98.75 104 PHE A O 1
ATOM 811 N N . ILE A 1 105 ? 0.727 1.989 0.024 1.00 98.62 105 ILE A N 1
ATOM 812 C CA . ILE A 1 105 ? 0.663 2.854 1.198 1.00 98.62 105 ILE A CA 1
ATOM 813 C C . ILE A 1 105 ? -0.544 2.440 2.030 1.00 98.62 105 ILE A C 1
ATOM 815 O O . ILE A 1 105 ? -1.671 2.471 1.546 1.00 98.62 105 ILE A O 1
ATOM 819 N N . LEU A 1 106 ? -0.308 2.034 3.277 1.00 98.56 106 LEU A N 1
ATOM 820 C CA . LEU A 1 106 ? -1.380 1.796 4.235 1.00 98.56 106 LEU A CA 1
ATOM 821 C C . LEU A 1 106 ? -1.863 3.149 4.755 1.00 98.56 106 LEU A C 1
ATOM 823 O O . LEU A 1 106 ? -1.079 3.911 5.338 1.00 98.56 106 LEU A O 1
ATOM 827 N N . MET A 1 107 ? -3.137 3.431 4.521 1.00 97.81 107 MET A N 1
ATOM 828 C CA . MET A 1 107 ? -3.768 4.710 4.811 1.00 97.81 107 MET A CA 1
ATOM 829 C C . MET A 1 107 ? -4.797 4.558 5.927 1.00 97.81 107 MET A C 1
ATOM 831 O O . MET A 1 107 ? -5.455 3.525 6.034 1.00 97.81 107 MET A O 1
ATOM 835 N N . GLU A 1 108 ? -4.951 5.613 6.717 1.00 96.31 108 GLU A N 1
ATOM 836 C CA . GLU A 1 108 ? -6.077 5.816 7.624 1.00 96.31 108 GLU A CA 1
ATOM 837 C C . GLU A 1 108 ? -6.663 7.198 7.346 1.00 96.31 108 GLU A C 1
ATOM 839 O O . GLU A 1 108 ? -5.954 8.190 7.509 1.00 96.31 108 GLU A O 1
ATOM 844 N N . ASP A 1 109 ? -7.916 7.273 6.893 1.00 93.56 109 ASP A N 1
ATOM 845 C CA . ASP A 1 109 ? -8.594 8.543 6.576 1.00 93.56 109 ASP A CA 1
ATOM 846 C C . ASP A 1 109 ? -7.765 9.469 5.661 1.00 93.56 109 ASP A C 1
ATOM 848 O O . ASP A 1 109 ? -7.649 10.675 5.875 1.00 93.56 109 ASP A O 1
ATOM 852 N N . GLY A 1 110 ? -7.117 8.893 4.643 1.00 94.38 110 GLY A N 1
ATOM 853 C CA . GLY A 1 110 ? -6.270 9.648 3.712 1.00 94.38 110 GLY A CA 1
ATOM 854 C C . GLY A 1 110 ? -4.886 10.019 4.260 1.00 94.38 110 GLY A C 1
ATOM 855 O O . GLY A 1 110 ? -4.097 10.642 3.544 1.00 94.38 110 GLY A O 1
ATOM 856 N N . LYS A 1 111 ? -4.531 9.592 5.476 1.00 97.19 111 LYS A N 1
ATOM 857 C CA . LYS A 1 111 ? -3.208 9.794 6.070 1.00 97.19 111 LYS A CA 1
ATOM 858 C C . LYS A 1 111 ? -2.328 8.559 5.966 1.00 97.19 111 LYS A C 1
ATOM 860 O O . LYS A 1 111 ? -2.725 7.456 6.330 1.00 97.19 111 LYS A O 1
ATOM 865 N N . GLU A 1 112 ? -1.085 8.760 5.543 1.00 98.19 112 GLU A N 1
ATOM 866 C CA . GLU A 1 112 ? -0.110 7.678 5.436 1.00 98.19 112 GLU A CA 1
ATOM 867 C C . GLU A 1 112 ? 0.371 7.173 6.806 1.00 98.19 112 GLU A C 1
ATOM 869 O O . GLU A 1 112 ? 1.008 7.901 7.581 1.00 98.19 112 GLU A O 1
ATOM 874 N N . LEU A 1 113 ? 0.187 5.874 7.052 1.00 97.94 113 LEU A N 1
ATOM 875 C CA . LEU A 1 113 ? 0.738 5.173 8.213 1.00 97.94 113 LEU A CA 1
ATOM 876 C C . LEU A 1 113 ? 2.107 4.560 7.898 1.00 97.94 113 LEU A C 1
ATOM 878 O O . LEU A 1 113 ? 3.104 4.820 8.586 1.00 97.94 113 LEU A O 1
ATOM 882 N N . SER A 1 114 ? 2.179 3.787 6.818 1.00 98.19 114 SER A N 1
ATOM 883 C CA . SER A 1 114 ? 3.371 3.066 6.366 1.00 98.19 114 SER A CA 1
ATOM 884 C C . SER A 1 114 ? 3.295 2.778 4.872 1.00 98.19 114 SER A C 1
ATOM 886 O O . SER A 1 114 ? 2.224 2.862 4.281 1.00 98.19 114 SER A O 1
ATOM 888 N N . ARG A 1 115 ? 4.428 2.417 4.261 1.00 98.44 115 ARG A N 1
ATOM 889 C CA . ARG A 1 115 ? 4.484 2.063 2.843 1.00 98.44 115 ARG A CA 1
ATOM 890 C C . ARG A 1 115 ? 5.439 0.913 2.541 1.00 98.44 115 ARG A C 1
ATOM 892 O O . ARG A 1 115 ? 6.383 0.677 3.296 1.00 98.44 115 ARG A O 1
ATOM 899 N N . ILE A 1 116 ? 5.219 0.281 1.395 1.00 98.50 116 ILE A N 1
ATOM 900 C CA . ILE A 1 116 ? 6.104 -0.666 0.715 1.00 98.50 116 ILE A CA 1
ATOM 901 C C . ILE A 1 116 ? 6.407 -0.081 -0.663 1.00 98.50 116 ILE A C 1
ATOM 903 O O . ILE A 1 116 ? 5.485 0.243 -1.408 1.00 98.50 116 ILE A O 1
ATOM 907 N N . GLU A 1 117 ? 7.684 0.043 -1.013 1.00 98.00 117 GLU A N 1
ATOM 908 C CA . GLU A 1 117 ? 8.111 0.539 -2.323 1.00 98.00 117 GLU A CA 1
ATOM 909 C C . GLU A 1 117 ? 8.655 -0.625 -3.160 1.00 98.00 117 GLU A C 1
ATOM 911 O O . GLU A 1 117 ? 9.633 -1.278 -2.787 1.00 98.00 117 GLU A O 1
ATOM 916 N N . GLY A 1 118 ? 8.006 -0.886 -4.295 1.00 97.56 118 GLY A N 1
ATOM 917 C CA . GLY A 1 118 ? 8.326 -1.970 -5.217 1.00 97.56 118 GLY A CA 1
ATOM 918 C C . GLY A 1 118 ? 7.652 -3.307 -4.890 1.00 97.56 118 GLY A C 1
ATOM 919 O O . GLY A 1 118 ? 6.976 -3.483 -3.877 1.00 97.56 118 GLY A O 1
ATOM 920 N N . TYR A 1 119 ? 7.859 -4.277 -5.784 1.00 98.44 119 TYR A N 1
ATOM 921 C CA . TYR A 1 119 ? 7.354 -5.642 -5.643 1.00 98.44 119 TYR A CA 1
ATOM 922 C C . TYR A 1 119 ? 8.400 -6.681 -6.089 1.00 98.44 119 TYR A C 1
ATOM 924 O O . TYR A 1 119 ? 8.447 -7.051 -7.264 1.00 98.44 119 TYR A O 1
ATOM 932 N N . PRO A 1 120 ? 9.266 -7.163 -5.176 1.00 95.75 120 PRO A N 1
ATOM 933 C CA . PRO A 1 120 ? 10.264 -8.182 -5.509 1.00 95.75 120 PRO A CA 1
ATOM 934 C C . PRO A 1 120 ? 9.656 -9.591 -5.627 1.00 95.75 120 PRO A C 1
ATOM 936 O O . PRO A 1 120 ? 10.195 -10.437 -6.344 1.00 95.75 120 PRO A O 1
ATOM 939 N N . GLY A 1 121 ? 8.522 -9.839 -4.966 1.00 97.56 121 GLY A N 1
ATOM 940 C CA . GLY A 1 121 ? 7.793 -11.103 -5.007 1.00 97.56 121 GLY A CA 1
ATOM 941 C C . GLY A 1 121 ? 6.769 -11.230 -3.879 1.00 97.56 121 GLY A C 1
ATOM 942 O O . GLY A 1 121 ? 6.709 -10.391 -2.979 1.00 97.56 121 GLY A O 1
ATOM 943 N N . GLU A 1 122 ? 5.979 -12.298 -3.947 1.00 98.12 122 GLU A N 1
ATOM 944 C CA . GLU A 1 122 ? 4.859 -12.588 -3.049 1.00 98.12 122 GLU A CA 1
ATOM 945 C C . GLU A 1 122 ? 5.246 -12.645 -1.563 1.00 98.12 122 GLU A C 1
ATOM 947 O O . GLU A 1 122 ? 4.705 -11.876 -0.770 1.00 98.12 122 GLU A O 1
ATOM 952 N N . ASP A 1 123 ? 6.223 -13.476 -1.193 1.00 97.88 123 ASP A N 1
ATOM 953 C CA . ASP A 1 123 ? 6.608 -13.674 0.215 1.00 97.88 123 ASP A CA 1
ATOM 954 C C . ASP A 1 123 ? 7.023 -12.362 0.900 1.00 97.88 123 ASP A C 1
ATOM 956 O O . ASP A 1 123 ? 6.690 -12.106 2.058 1.00 97.88 123 ASP A O 1
ATOM 960 N N . PHE A 1 124 ? 7.724 -11.495 0.163 1.00 97.50 124 PHE A N 1
ATOM 961 C CA . PHE A 1 124 ? 8.126 -10.179 0.653 1.00 97.50 124 PHE A CA 1
ATOM 962 C C . PHE A 1 124 ? 6.926 -9.260 0.849 1.00 97.50 124 PHE A C 1
ATOM 964 O O . PHE A 1 124 ? 6.864 -8.547 1.849 1.00 97.50 124 PHE A O 1
ATOM 971 N N . PHE A 1 125 ? 5.982 -9.267 -0.093 1.00 98.62 125 PHE A N 1
ATOM 972 C CA . PHE A 1 125 ? 4.781 -8.448 0.002 1.00 98.62 125 PHE A CA 1
ATOM 973 C C . PHE A 1 125 ? 3.956 -8.825 1.234 1.00 98.62 125 PHE A C 1
ATOM 975 O O . PHE A 1 125 ? 3.658 -7.946 2.042 1.00 98.62 125 PHE A O 1
ATOM 982 N N . TRP A 1 126 ? 3.663 -10.115 1.426 1.00 98.44 126 TRP A N 1
ATOM 983 C CA . TRP A 1 126 ? 2.872 -10.574 2.570 1.00 98.44 126 TRP A CA 1
ATOM 984 C C . TRP A 1 126 ? 3.569 -10.316 3.905 1.00 98.44 126 TRP A C 1
ATOM 986 O O . TRP A 1 126 ? 2.948 -9.784 4.823 1.00 98.44 126 TRP A O 1
ATOM 996 N N . ALA A 1 127 ? 4.872 -10.600 4.007 1.00 98.19 127 ALA A N 1
ATOM 997 C CA . ALA A 1 127 ? 5.621 -10.348 5.237 1.00 98.19 127 ALA A CA 1
ATOM 998 C C . ALA A 1 127 ? 5.633 -8.857 5.617 1.00 98.19 127 ALA A C 1
ATOM 1000 O O . ALA A 1 127 ? 5.428 -8.502 6.780 1.00 98.19 127 ALA A O 1
ATOM 1001 N N . LEU A 1 128 ? 5.861 -7.967 4.644 1.00 98.50 128 LEU A N 1
ATOM 1002 C CA . LEU A 1 128 ? 5.863 -6.524 4.886 1.00 98.50 128 LEU A CA 1
ATOM 1003 C C . LEU A 1 128 ? 4.459 -6.005 5.215 1.00 98.50 128 LEU A C 1
ATOM 1005 O O . LEU A 1 128 ? 4.321 -5.214 6.147 1.00 98.50 128 LEU A O 1
ATOM 1009 N N . LEU A 1 129 ? 3.431 -6.456 4.491 1.00 98.56 129 LEU A N 1
ATOM 1010 C CA . LEU A 1 129 ? 2.046 -6.049 4.722 1.00 98.56 129 LEU A CA 1
ATOM 1011 C C . LEU A 1 129 ? 1.552 -6.480 6.104 1.00 98.56 129 LEU A C 1
ATOM 1013 O O . LEU A 1 129 ? 1.001 -5.647 6.823 1.00 98.56 129 LEU A O 1
ATOM 1017 N N . GLY A 1 130 ? 1.836 -7.719 6.514 1.00 98.00 130 GLY A N 1
ATOM 1018 C CA . GLY A 1 130 ? 1.535 -8.202 7.862 1.00 98.00 130 GLY A CA 1
ATOM 1019 C C . GLY A 1 130 ? 2.143 -7.299 8.938 1.00 98.00 130 GLY A C 1
ATOM 1020 O O . GLY A 1 130 ? 1.433 -6.815 9.813 1.00 98.00 130 GLY A O 1
ATOM 1021 N N . MET A 1 131 ? 3.421 -6.924 8.799 1.00 98.25 131 MET A N 1
ATOM 1022 C CA . MET A 1 131 ? 4.068 -5.987 9.731 1.00 98.25 131 MET A CA 1
ATOM 1023 C C . MET A 1 131 ? 3.469 -4.571 9.729 1.00 98.25 131 MET A C 1
ATOM 1025 O O . MET A 1 131 ? 3.628 -3.845 10.715 1.00 98.25 131 MET A O 1
ATOM 1029 N N . MET A 1 132 ? 2.859 -4.124 8.627 1.00 98.31 132 MET A N 1
ATOM 1030 C CA . MET A 1 132 ? 2.125 -2.854 8.601 1.00 98.31 132 MET A CA 1
ATOM 1031 C C . MET A 1 132 ? 0.802 -2.979 9.364 1.00 98.31 132 MET A C 1
ATOM 1033 O O . MET A 1 132 ? 0.498 -2.117 10.187 1.00 98.31 132 MET A O 1
ATOM 1037 N N . ILE A 1 133 ? 0.060 -4.066 9.136 1.00 97.38 133 ILE A N 1
ATOM 1038 C CA . ILE A 1 133 ? -1.241 -4.340 9.766 1.00 97.38 133 ILE A CA 1
ATOM 1039 C C . ILE A 1 133 ? -1.098 -4.605 11.269 1.00 97.38 133 ILE A C 1
ATOM 1041 O O . ILE A 1 133 ? -1.890 -4.093 12.058 1.00 97.38 133 ILE A O 1
ATOM 1045 N N . ASP A 1 134 ? -0.055 -5.311 11.704 1.00 96.69 134 ASP A N 1
ATOM 1046 C CA . ASP A 1 134 ? 0.193 -5.598 13.124 1.00 96.69 134 ASP A CA 1
ATOM 1047 C C . ASP A 1 134 ? 0.346 -4.329 13.975 1.00 96.69 134 ASP A C 1
ATOM 1049 O O . ASP A 1 134 ? 0.042 -4.332 15.172 1.00 96.69 134 ASP A O 1
ATOM 1053 N N . LYS A 1 135 ? 0.789 -3.229 13.353 1.00 96.50 135 LYS A N 1
ATOM 1054 C CA . LYS A 1 135 ? 0.947 -1.915 13.992 1.00 96.50 135 LYS A CA 1
ATOM 1055 C C . LYS A 1 135 ? -0.358 -1.130 14.095 1.00 96.50 135 LYS A C 1
ATOM 1057 O O . LYS A 1 135 ? -0.368 -0.093 14.759 1.00 96.50 135 LYS A O 1
ATOM 1062 N N . LEU A 1 136 ? -1.431 -1.581 13.445 1.00 95.19 136 LEU A N 1
ATOM 1063 C CA . LEU A 1 136 ? -2.750 -0.991 13.631 1.00 95.19 136 LEU A CA 1
ATOM 1064 C C . LEU A 1 136 ? -3.245 -1.237 15.069 1.00 95.19 136 LEU A C 1
ATOM 1066 O O . LEU A 1 136 ? -2.794 -2.169 15.739 1.00 95.19 136 LEU A O 1
ATOM 1070 N N . PRO A 1 137 ? -4.186 -0.425 15.564 1.00 92.25 137 PRO A N 1
ATOM 1071 C CA . PRO A 1 137 ? -4.958 -0.760 16.756 1.00 92.25 137 PRO A CA 1
ATOM 1072 C C . PRO A 1 137 ? -5.791 -2.036 16.552 1.00 92.25 137 PRO A C 1
ATOM 1074 O O . PRO A 1 137 ? -6.240 -2.313 15.438 1.00 92.25 137 PRO A O 1
ATOM 1077 N N . ASP A 1 138 ? -6.011 -2.818 17.612 1.00 90.44 138 ASP A N 1
ATOM 1078 C CA . ASP A 1 138 ? -6.696 -4.120 17.534 1.00 90.44 138 ASP A CA 1
ATOM 1079 C C . ASP A 1 138 ? -8.138 -4.006 17.024 1.00 90.44 138 ASP A C 1
ATOM 1081 O O . ASP A 1 138 ? -8.627 -4.899 16.331 1.00 90.44 138 ASP A O 1
ATOM 1085 N N . GLU A 1 139 ? -8.813 -2.892 17.302 1.00 88.56 139 GLU A N 1
ATOM 1086 C CA . GLU A 1 139 ? -10.155 -2.608 16.797 1.00 88.56 139 GLU A CA 1
ATOM 1087 C C . GLU A 1 139 ? -10.215 -2.488 15.266 1.00 88.56 139 GLU A C 1
ATOM 1089 O O . GLU A 1 139 ? -11.256 -2.774 14.682 1.00 88.56 139 GLU A O 1
ATOM 1094 N N . LYS A 1 140 ? -9.103 -2.132 14.606 1.00 86.88 140 LYS A N 1
ATOM 1095 C CA . LYS A 1 140 ? -9.029 -1.960 13.141 1.00 86.88 140 LYS A CA 1
ATOM 1096 C C . LYS A 1 140 ? -8.549 -3.203 12.402 1.00 86.88 140 LYS A C 1
ATOM 1098 O O . LYS A 1 140 ? -8.620 -3.252 11.183 1.00 86.88 140 LYS A O 1
ATOM 1103 N N . LYS A 1 141 ? -8.050 -4.205 13.129 1.00 88.00 141 LYS A N 1
ATOM 1104 C CA . LYS A 1 141 ? -7.640 -5.505 12.567 1.00 88.00 141 LYS A CA 1
ATOM 1105 C C . LYS A 1 141 ? -8.816 -6.467 12.427 1.00 88.00 141 LYS A C 1
ATOM 1107 O O . LYS A 1 141 ? -8.664 -7.557 11.886 1.00 88.00 141 LYS A O 1
ATOM 1112 N N . GLN A 1 142 ? -9.974 -6.109 12.972 1.00 80.94 142 GLN A N 1
ATOM 1113 C CA . GLN A 1 142 ? -11.163 -6.940 12.888 1.00 80.94 142 GLN A CA 1
ATOM 1114 C C . GLN A 1 142 ? -11.745 -6.825 11.483 1.00 80.94 142 GLN A C 1
ATOM 1116 O O . GLN A 1 142 ? -12.031 -5.731 11.007 1.00 80.94 142 GLN A O 1
ATOM 1121 N N . ILE A 1 143 ? -11.916 -7.974 10.831 1.00 71.12 143 ILE A N 1
ATOM 1122 C CA . ILE A 1 143 ? -12.565 -8.076 9.525 1.00 71.12 143 ILE A CA 1
ATOM 1123 C C . ILE A 1 143 ? -13.963 -7.447 9.641 1.00 71.12 143 ILE A C 1
ATOM 1125 O O . ILE A 1 143 ? -14.735 -7.892 10.500 1.00 71.12 143 ILE A O 1
ATOM 1129 N N . PRO A 1 144 ? -14.307 -6.438 8.815 1.00 62.31 144 PRO A N 1
ATOM 1130 C CA . PRO A 1 144 ? -15.609 -5.792 8.882 1.00 62.31 144 PRO A CA 1
ATOM 1131 C C . PRO A 1 144 ? -16.737 -6.833 8.785 1.00 62.31 144 PRO A C 1
ATOM 1133 O O . PRO A 1 144 ? -16.712 -7.680 7.884 1.00 62.31 144 PRO A O 1
ATOM 1136 N N . PRO A 1 145 ? -17.737 -6.803 9.684 1.00 57.03 145 PRO A N 1
ATOM 1137 C CA . PRO A 1 145 ? -18.802 -7.808 9.712 1.00 57.03 145 PRO A CA 1
ATOM 1138 C C . PRO A 1 145 ? -19.617 -7.843 8.408 1.00 57.03 145 PRO A C 1
ATOM 1140 O O . PRO A 1 145 ? -20.148 -8.889 8.043 1.00 57.03 145 PRO A O 1
ATOM 1143 N N . GLU A 1 146 ? -19.653 -6.733 7.669 1.00 51.62 146 GLU A N 1
ATOM 1144 C CA . GLU A 1 146 ? -20.316 -6.593 6.369 1.00 51.62 146 GLU A CA 1
ATOM 1145 C C . GLU A 1 146 ? -19.630 -7.363 5.220 1.00 51.62 146 GLU A C 1
ATOM 1147 O O . GLU A 1 146 ? -20.327 -7.936 4.380 1.00 51.62 146 GLU A O 1
ATOM 1152 N N . ALA A 1 147 ? -18.302 -7.544 5.255 1.00 53.47 147 ALA A N 1
ATOM 1153 C CA . ALA A 1 147 ? -17.565 -8.355 4.272 1.00 53.47 147 ALA A CA 1
ATOM 1154 C C . ALA A 1 147 ? -17.847 -9.868 4.396 1.00 53.47 147 ALA A C 1
ATOM 1156 O O . ALA A 1 147 ? -17.569 -10.649 3.486 1.00 53.47 147 ALA A O 1
ATOM 1157 N N . THR A 1 148 ? -18.416 -10.302 5.524 1.00 52.09 148 THR A N 1
ATOM 1158 C CA . THR A 1 148 ? -18.754 -11.714 5.767 1.00 52.09 148 THR A CA 1
ATOM 1159 C C . THR A 1 148 ? -20.090 -12.100 5.117 1.00 52.09 148 THR A C 1
ATOM 1161 O O . THR A 1 148 ? -20.325 -13.273 4.830 1.00 52.09 148 THR A O 1
ATOM 1164 N N . THR A 1 149 ? -20.963 -11.127 4.840 1.00 49.06 149 THR A N 1
ATOM 1165 C CA . THR A 1 149 ? -22.308 -11.366 4.290 1.00 49.06 149 THR A CA 1
ATOM 1166 C C . THR A 1 149 ? -22.367 -11.450 2.764 1.00 49.06 149 THR A C 1
ATOM 1168 O O . THR A 1 149 ? -23.218 -12.169 2.247 1.00 49.06 149 THR A O 1
ATOM 1171 N N . GLU A 1 150 ? -21.459 -10.799 2.031 1.00 49.84 150 GLU A N 1
ATOM 1172 C CA . GLU A 1 150 ? -21.447 -10.858 0.556 1.00 49.84 150 GLU A CA 1
ATOM 1173 C C . GLU A 1 150 ? -20.781 -12.132 0.006 1.00 49.84 150 GLU A C 1
ATOM 1175 O O . GLU A 1 150 ? -21.204 -12.644 -1.027 1.00 49.84 150 GLU A O 1
ATOM 1180 N N . ALA A 1 151 ? -19.834 -12.738 0.734 1.00 50.62 151 ALA A N 1
ATOM 1181 C CA . ALA A 1 151 ? -19.186 -13.989 0.317 1.00 50.62 151 ALA A CA 1
ATOM 1182 C C . ALA A 1 151 ? -20.114 -15.225 0.359 1.00 50.62 151 ALA A C 1
ATOM 1184 O O . ALA A 1 151 ? -19.821 -16.243 -0.268 1.00 50.62 151 ALA A O 1
ATOM 1185 N N . ALA A 1 152 ? -21.237 -15.161 1.082 1.00 48.03 152 ALA A N 1
ATOM 1186 C CA . ALA A 1 152 ? -22.199 -16.262 1.165 1.00 48.03 152 ALA A CA 1
ATOM 1187 C C . ALA A 1 152 ? -23.197 -16.297 -0.012 1.00 48.03 152 ALA A C 1
ATOM 1189 O O . ALA A 1 152 ? -23.862 -17.313 -0.209 1.00 48.03 152 ALA A O 1
ATOM 1190 N N . ALA A 1 153 ? -23.307 -15.224 -0.807 1.00 47.06 153 ALA A N 1
ATOM 1191 C CA . ALA A 1 153 ? -24.353 -15.092 -1.825 1.00 47.06 153 ALA A CA 1
ATOM 1192 C C . ALA A 1 153 ? -24.019 -15.735 -3.191 1.00 47.06 153 ALA A C 1
ATOM 1194 O O . ALA A 1 153 ? -24.923 -15.927 -3.999 1.00 47.06 153 ALA A O 1
ATOM 1195 N N . GLU A 1 154 ? -22.764 -16.115 -3.462 1.00 50.81 154 GLU A N 1
ATOM 1196 C CA . GLU A 1 154 ? -22.341 -16.636 -4.781 1.00 50.81 154 GLU A CA 1
ATOM 1197 C C . GLU A 1 154 ? -22.313 -18.174 -4.913 1.00 50.81 154 GLU A C 1
ATOM 1199 O O . GLU A 1 154 ? -21.894 -18.688 -5.948 1.00 50.81 154 GLU A O 1
ATOM 1204 N N . THR A 1 155 ? -22.782 -18.943 -3.921 1.00 45.06 155 THR A N 1
ATOM 1205 C CA . THR A 1 155 ? -22.701 -20.425 -3.971 1.00 45.06 155 THR A CA 1
ATOM 1206 C C . THR A 1 155 ? -24.000 -21.172 -4.305 1.00 45.06 155 THR A C 1
ATOM 1208 O O . THR A 1 155 ? -23.972 -22.399 -4.347 1.00 45.06 155 THR A O 1
ATOM 1211 N N . ASP A 1 156 ? -25.106 -20.494 -4.641 1.00 42.84 156 ASP A N 1
ATOM 1212 C CA . ASP A 1 156 ? -26.414 -21.155 -4.860 1.00 42.84 156 ASP A CA 1
ATOM 1213 C C . ASP A 1 156 ? -27.040 -20.914 -6.252 1.00 42.84 156 ASP A C 1
ATOM 1215 O O . ASP A 1 156 ? -28.227 -20.640 -6.408 1.00 42.84 15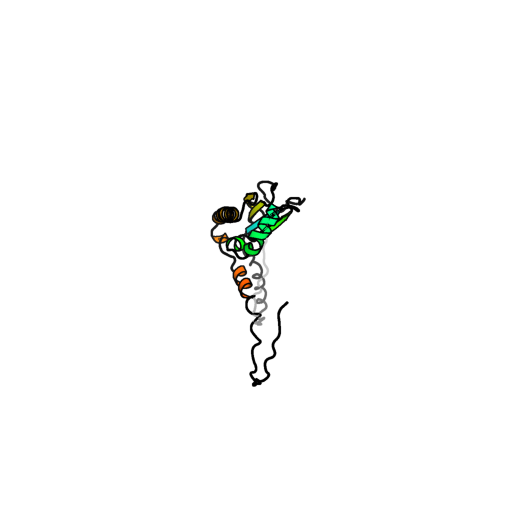6 ASP A O 1
ATOM 1219 N N . ALA A 1 157 ? -26.234 -21.010 -7.313 1.00 49.97 157 ALA A N 1
ATOM 1220 C CA . ALA A 1 157 ? -26.743 -21.024 -8.688 1.00 49.97 157 ALA A CA 1
ATOM 1221 C C . ALA A 1 157 ? -26.048 -22.108 -9.521 1.00 49.97 157 ALA A C 1
ATOM 1223 O O . ALA A 1 157 ? -25.174 -21.823 -10.339 1.00 49.97 157 ALA A O 1
ATOM 1224 N N . GLY A 1 158 ? -26.430 -23.374 -9.322 1.00 41.69 158 GLY A N 1
ATOM 1225 C CA . GLY A 1 158 ? -25.946 -24.441 -10.200 1.00 41.69 158 GLY A CA 1
ATOM 1226 C C . GLY A 1 158 ? -26.215 -25.880 -9.776 1.00 41.69 158 GLY A C 1
ATOM 1227 O O . GLY A 1 158 ? -25.295 -26.688 -9.855 1.00 41.69 158 GLY A O 1
ATOM 1228 N N . ALA A 1 159 ? -27.432 -26.236 -9.354 1.00 44.88 159 ALA A N 1
ATOM 1229 C CA . ALA A 1 159 ? -27.791 -27.647 -9.180 1.00 44.88 159 ALA A CA 1
ATOM 1230 C C . ALA A 1 159 ? -29.300 -27.929 -9.311 1.00 44.88 159 ALA A C 1
ATOM 1232 O O . ALA A 1 159 ? -29.913 -28.428 -8.378 1.00 44.88 159 ALA A O 1
ATOM 1233 N N . GLU A 1 160 ? -29.899 -27.705 -10.486 1.00 34.97 160 GLU A N 1
ATOM 1234 C CA . GLU A 1 160 ? -31.161 -28.370 -10.853 1.00 34.97 160 GLU A CA 1
ATOM 1235 C C . GLU A 1 160 ? -31.138 -28.775 -12.331 1.00 34.97 160 GLU A C 1
ATOM 1237 O O . GLU A 1 160 ? -31.128 -27.935 -13.227 1.00 34.97 160 GLU A O 1
ATOM 1242 N N . GLY A 1 161 ? -31.104 -30.086 -12.597 1.00 34.31 161 GLY A N 1
ATOM 1243 C CA . GLY A 1 161 ? -31.166 -30.601 -13.965 1.00 34.31 161 GLY A CA 1
ATOM 1244 C C . GLY A 1 161 ? -30.758 -32.060 -14.153 1.00 34.31 161 GLY A C 1
ATOM 1245 O O . GLY A 1 161 ? -30.031 -32.363 -15.091 1.00 34.31 161 GLY A O 1
ATOM 1246 N N . ALA A 1 162 ? -31.207 -32.977 -13.293 1.00 43.66 162 ALA A N 1
ATOM 1247 C CA . ALA A 1 162 ? -31.088 -34.411 -13.559 1.00 43.66 162 ALA A CA 1
ATOM 1248 C C . ALA A 1 162 ? -32.388 -35.135 -13.194 1.00 43.66 162 ALA A C 1
ATOM 1250 O O . ALA A 1 162 ? -32.570 -35.504 -12.041 1.00 43.66 162 ALA A O 1
ATOM 1251 N N . THR A 1 163 ? -33.272 -35.381 -14.170 1.00 43.34 163 THR A N 1
ATOM 1252 C CA . THR A 1 163 ? -34.208 -36.521 -14.124 1.00 43.34 163 THR A CA 1
ATOM 1253 C C . THR A 1 163 ? -34.593 -37.025 -15.525 1.00 43.34 163 THR A C 1
ATOM 1255 O O . THR A 1 163 ? -35.021 -36.260 -16.381 1.00 43.34 163 THR A O 1
ATOM 1258 N N . GLY A 1 164 ? -34.498 -38.352 -15.693 1.00 38.75 164 GLY A N 1
ATOM 1259 C CA . GLY A 1 164 ? -35.198 -39.165 -16.701 1.00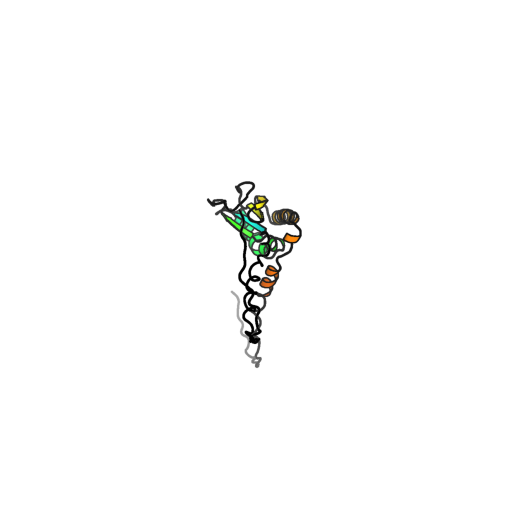 38.75 164 GLY A CA 1
ATOM 1260 C C . GLY A 1 164 ? -34.432 -39.399 -18.012 1.00 38.75 164 GLY A C 1
ATOM 1261 O O . GLY A 1 164 ? -33.914 -38.469 -18.601 1.00 38.75 164 GLY A O 1
ATOM 1262 N N . ALA A 1 165 ? -34.329 -40.596 -18.584 1.00 42.91 165 ALA A N 1
ATOM 1263 C CA . ALA A 1 165 ? -34.848 -41.910 -18.235 1.00 42.91 165 ALA A CA 1
ATOM 1264 C C . ALA A 1 165 ? -34.055 -42.961 -19.038 1.00 42.91 165 ALA A C 1
ATOM 1266 O O . ALA A 1 165 ? -33.657 -42.721 -20.176 1.00 42.91 165 ALA A O 1
ATOM 1267 N N . ALA A 1 166 ? -33.850 -44.139 -18.452 1.00 44.78 166 ALA A N 1
ATOM 1268 C CA . ALA A 1 166 ? -33.364 -45.322 -19.152 1.00 44.78 166 ALA A CA 1
ATOM 1269 C C . ALA A 1 166 ? -34.478 -45.918 -20.033 1.00 44.78 166 ALA A C 1
ATOM 1271 O O . ALA A 1 166 ? -35.607 -46.063 -19.567 1.00 44.78 166 ALA A O 1
ATOM 1272 N N . THR A 1 167 ? -34.169 -46.323 -21.270 1.00 40.44 167 THR A N 1
ATOM 1273 C CA . THR A 1 167 ? -34.964 -47.284 -22.062 1.00 40.44 167 THR A CA 1
ATOM 1274 C C . THR A 1 167 ? -34.076 -47.982 -23.104 1.00 40.44 167 THR A C 1
ATOM 1276 O O . THR A 1 167 ? -33.608 -47.381 -24.061 1.00 40.44 167 THR A O 1
ATOM 1279 N N . THR A 1 168 ? -33.824 -49.263 -22.814 1.00 45.00 168 THR A N 1
ATOM 1280 C CA . THR A 1 168 ? -33.620 -50.444 -23.679 1.00 45.00 168 THR A CA 1
ATOM 1281 C C . THR A 1 168 ? -32.750 -50.385 -24.946 1.00 45.00 168 THR A C 1
ATOM 1283 O O . THR A 1 168 ? -33.147 -49.861 -25.977 1.00 45.00 168 THR A O 1
ATOM 1286 N N . ALA A 1 169 ? -31.639 -51.127 -24.863 1.00 52.69 169 ALA A N 1
ATOM 1287 C CA . ALA A 1 169 ? -31.203 -52.205 -25.762 1.00 52.69 169 ALA A CA 1
ATOM 1288 C C . ALA A 1 169 ? -31.426 -52.073 -27.283 1.00 52.69 169 ALA A C 1
ATOM 1290 O O . ALA A 1 169 ? -32.542 -52.219 -27.771 1.00 52.69 169 ALA A O 1
ATOM 1291 N N . ASN A 1 170 ? -30.319 -52.086 -28.034 1.00 53.22 170 ASN A N 1
ATOM 1292 C CA . ASN A 1 170 ? -30.149 -53.101 -29.074 1.00 53.22 170 ASN A CA 1
ATOM 1293 C C . ASN A 1 170 ? -28.663 -53.352 -29.367 1.00 53.22 170 ASN A C 1
ATOM 1295 O O . ASN A 1 170 ? -27.909 -52.430 -29.669 1.00 53.22 170 ASN A O 1
ATOM 1299 N N . ALA A 1 171 ? -28.260 -54.613 -29.260 1.00 52.72 171 ALA A N 1
ATOM 1300 C CA . ALA A 1 171 ? -27.008 -55.129 -29.789 1.00 52.72 171 ALA A CA 1
ATOM 1301 C C . ALA A 1 171 ? -27.327 -55.857 -31.100 1.00 52.72 171 ALA A C 1
ATOM 1303 O O . ALA A 1 171 ? -28.336 -56.553 -31.146 1.00 52.72 171 ALA A O 1
ATOM 1304 N N . VAL A 1 172 ? -26.473 -55.698 -32.119 1.00 50.44 172 VAL A N 1
ATOM 1305 C CA . VAL A 1 172 ? -26.058 -56.684 -33.148 1.00 50.44 172 VAL A CA 1
ATOM 1306 C C . VAL A 1 172 ? -25.468 -55.933 -34.352 1.00 50.44 172 VAL A C 1
ATOM 1308 O O . VAL A 1 172 ? -26.062 -54.977 -34.839 1.00 50.44 172 VAL A O 1
ATOM 1311 N N . GLY A 1 173 ? -24.320 -56.411 -34.846 1.00 43.50 173 GLY A N 1
ATOM 1312 C CA . GLY A 1 173 ? -23.753 -56.053 -36.154 1.00 43.50 173 GLY A CA 1
ATOM 1313 C C . GLY A 1 173 ? -22.230 -55.878 -36.111 1.00 43.50 173 GLY A C 1
ATOM 1314 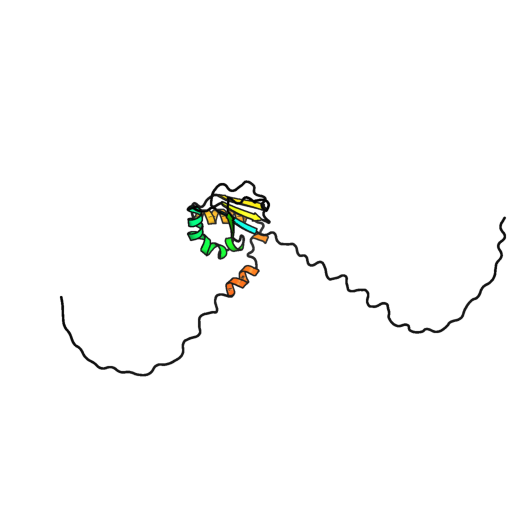O O . GLY A 1 173 ? -21.750 -54.765 -35.972 1.00 43.50 173 GLY A O 1
ATOM 1315 N N . THR A 1 174 ? -21.457 -56.952 -35.927 1.00 50.16 174 THR A N 1
ATOM 1316 C CA . THR A 1 174 ? -20.675 -57.631 -36.992 1.00 50.16 174 THR A CA 1
ATOM 1317 C C . THR A 1 174 ? -19.536 -56.802 -37.607 1.00 50.16 174 THR A C 1
ATOM 1319 O O . THR A 1 174 ? -19.761 -55.953 -38.456 1.00 50.16 174 THR A O 1
ATOM 1322 N N . VAL A 1 175 ? -18.318 -57.126 -37.149 1.00 54.75 175 VAL A N 1
ATOM 1323 C CA . VAL A 1 175 ? -17.060 -57.357 -37.893 1.00 54.75 175 VAL A CA 1
ATOM 1324 C C . VAL A 1 175 ? -17.024 -56.899 -39.357 1.00 54.75 175 VAL A C 1
ATOM 1326 O O . VAL A 1 175 ? -17.717 -57.492 -40.172 1.00 54.75 175 VAL A O 1
ATOM 1329 N N . GLU A 1 176 ? -16.079 -56.020 -39.710 1.00 50.09 176 GLU A N 1
ATOM 1330 C CA . GLU A 1 176 ? -15.235 -56.222 -40.898 1.00 50.09 176 GLU A CA 1
ATOM 1331 C C . GLU A 1 176 ? -13.894 -55.479 -40.768 1.00 50.09 176 GLU A C 1
ATOM 1333 O O . GLU A 1 176 ? -13.797 -54.414 -40.160 1.00 50.09 176 GLU A O 1
ATOM 1338 N N . ALA A 1 177 ? -12.848 -56.127 -41.270 1.00 51.59 177 ALA A N 1
ATOM 1339 C CA . ALA A 1 177 ? -11.439 -55.785 -41.146 1.00 51.59 177 ALA A CA 1
ATOM 1340 C C . ALA A 1 177 ? -10.915 -54.990 -42.359 1.00 51.59 177 ALA A C 1
ATOM 1342 O O . ALA A 1 177 ? -11.613 -54.877 -43.362 1.00 51.59 177 ALA A O 1
ATOM 1343 N N . ALA A 1 178 ? -9.634 -54.591 -42.270 1.00 54.03 178 ALA A N 1
ATOM 1344 C CA . ALA A 1 178 ? -8.630 -54.399 -43.341 1.00 54.03 178 ALA A CA 1
ATOM 1345 C C . ALA A 1 178 ? -7.987 -52.981 -43.369 1.00 54.03 178 ALA A C 1
ATOM 1347 O O . ALA A 1 178 ? -8.485 -52.078 -42.703 1.00 54.03 178 ALA A O 1
ATOM 1348 N N . PRO A 1 179 ? -6.821 -52.792 -44.027 1.00 66.56 179 PRO A N 1
ATOM 1349 C CA . PRO A 1 179 ? -5.523 -52.961 -43.376 1.00 66.56 179 PRO A CA 1
ATOM 1350 C C . PRO A 1 179 ? -4.564 -51.772 -43.619 1.00 66.56 179 PRO A C 1
ATOM 1352 O O . PRO A 1 179 ? -4.944 -50.714 -44.108 1.00 66.56 179 PRO A O 1
ATOM 1355 N N . GLU A 1 180 ? -3.318 -52.007 -43.219 1.00 50.06 180 GLU A N 1
ATOM 1356 C CA . GLU A 1 180 ? -2.137 -51.148 -43.150 1.00 50.06 180 GLU A CA 1
ATOM 1357 C C . GLU A 1 180 ? -1.773 -50.323 -44.396 1.00 50.06 180 GLU A C 1
ATOM 1359 O O . GLU A 1 180 ? -1.991 -50.729 -45.540 1.00 50.06 180 GLU A O 1
ATOM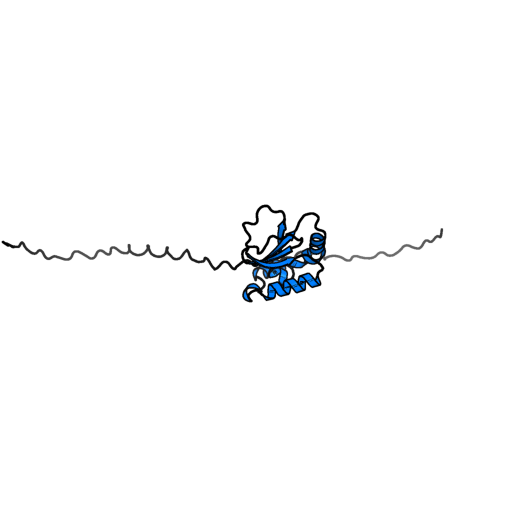 1364 N N . GLY A 1 181 ? -1.096 -49.207 -44.113 1.00 54.09 181 GLY A N 1
ATOM 1365 C CA . GLY A 1 181 ? -0.255 -48.421 -45.011 1.00 54.09 181 GLY A CA 1
ATOM 1366 C C . GLY A 1 181 ? 0.655 -47.517 -44.194 1.00 54.09 181 GLY A C 1
ATOM 1367 O O . GLY A 1 181 ? 0.096 -46.679 -43.453 1.00 54.09 181 GLY A O 1
#

Radius of gyration: 38.9 Å; Cα contacts (8 Å, |Δi|>4): 165; chains: 1; bounding box: 79×125×96 Å

Organism: NCBI:txid1267768

Foldseek 3Di:
DDDDDDDDDDDDDDDDDDPPDDPPPPDPDPPPDDDPPDPDAWDKAKEWEAAPPPPQQVVCCVPPVVCQCVDLLCLLHPYDYDYLPDPDLPQAQDPDRQPAPGKIFTDTSRYGDDIDGTDPDDVVVVVVSVVSLVPDDPVSSDRPPVSVVVVVPPPPPDDDDDDDDDDDDDDDDDDDDDDDD

Solvent-accessible surface area (backbone atoms only — not comparable to full-atom values): 12374 Å² total; per-residue (Å²): 136,88,81,87,83,90,84,84,90,82,82,86,81,93,79,74,95,69,86,77,72,85,89,84,84,86,90,81,87,88,85,86,84,84,78,89,74,70,84,80,76,78,52,50,27,27,37,35,29,33,62,92,89,41,67,45,40,54,50,44,51,68,73,42,54,84,51,37,72,78,40,70,65,22,50,33,28,39,79,42,82,43,58,57,82,56,92,74,58,86,78,48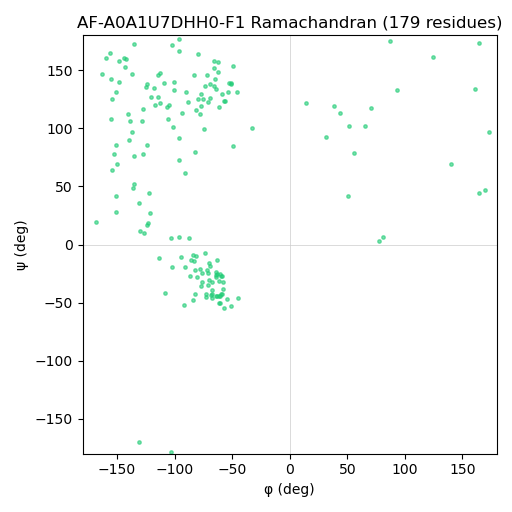,55,60,95,62,84,73,89,52,60,25,21,40,31,39,28,47,69,44,29,58,75,47,74,45,81,49,64,96,48,68,71,59,50,54,56,52,49,50,61,54,55,70,70,47,61,75,84,61,64,51,64,53,75,70,69,64,60,62,73,67,70,79,80,83,82,87,87,86,90,85,82,88,81,93,80,81,90,86,88,88,84,80,90,85,89,87,85,90,132

InterPro domains:
  IPR012336 Thioredoxin-like fold [PF13098] (46-129)
  IPR036249 Thioredoxin-like superfamily [SSF52833] (46-139)

Nearest PDB structures (foldseek):
  3dml-assembly1_A  TM=9.661E-01  e=8.141E-12  Paracoccus denitrificans
  6dnl-assembly1_A  TM=6.505E-01  e=6.925E-02  Neisseria meningitidis
  1x5d-assembly1_A  TM=5.529E-01  e=6.925E-02  Homo sapiens
  2dj3-assemb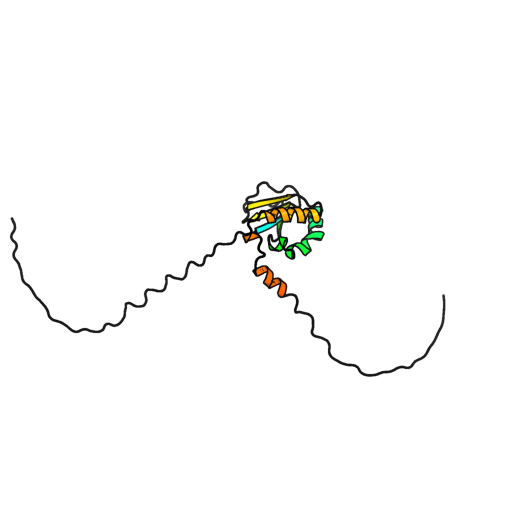ly1_A  TM=5.048E-01  e=2.109E-01  Mus musculus
  4gwr-assembly1_A  TM=4.708E-01  e=1.170E-01  Homo sapiens

Mean predicted aligned error: 17.06 Å

Sequence (181 aa):
MFLRFTAPAGTPPKGRLRTAALAAAFALPALVAGAFAGPAAAEINLAMFEEHGCVWCEKWNKEIGPIYHKTDEGKIAPLVRYDVHSTDYSQFELKSRPYFTPTFILMEDGKELSRIEGYPGEDFFWALLGMMIDKLPDEKKQIPPEATTEAAAETDAGAEGATGAATTANAVGTVEAAPEG

Secondary structure (DSSP, 8-state):
----------------------SSSSSSSSSSSS---PPPPP-EEEEEEE-TT-HHHHHHHHHTHHHHTTSHHHHHS-EEEEETT-S--TT-B-SS---SSSEEEEEETTEEEEEEES-S-HHHHHHHHHHHHTTS-GGGSSPPTTHHHHTTTTS-SS-----------------------

pLDDT: mean 76.88, std 22.43, range [34.31, 98.81]